Protein AF-A0AAX0KQU1-F1 (afdb_monomer)

Sequence (201 aa):
MNNKVTFIALAAAAATLSACGGSGTTVNTAPTYAELVARADTAAAGVVDLSTGDVTGGRDDVPNSGTASYTGYVKGDLDSGGTLIGELSLDANFSGGTVTGSATNFQHSTKDAYTGSLTLSGGTITDSGVVGTADTFGGSLDGTLSNGGTDYTTSILLDGEFVGGSGATLPDNIAGYADGTLDDGVTNDAFTGAFITTQTP

Foldseek 3Di:
DDDDDDDDDDDDDDDPDDDDPDPPPPPPPQDAPVRLVVQQCVQCVQAADFAAFDGDAFDLAAAQADKFKWKHKRKWAKPVGWIKMWIWIWIDGSVVQKIWIKTAFIYTPPFHTKHWIWIFHIKGWARPVDPPDHIKIWTKTWDWIDGPRFIWGKIKIAIWGFHDDDHNDHGQKTKGWIWIWTHRPPDIMITTTMIMIGTDD

Secondary structure (DSSP, 8-state):
----------------------------PPPPHHHHHHHHHHHHTTTB-TTT--BSSB-S---SS-EEEEEEEEEEEETTSSEEEEEEEEEEETTTTEEEEEEEEEEESSSPPPEEEEEEEEEEEE---STTS--EEEEEEEEEEEETTEEEEEEEEEEEEEES--TTSPPSEEEEEEEEEEE-SS-EEEEEEEEEEEE--

Structure (mmCIF, N/CA/C/O backbone):
data_AF-A0AAX0KQU1-F1
#
_entry.id   AF-A0AAX0KQU1-F1
#
loop_
_atom_site.group_PDB
_atom_site.id
_atom_site.type_symbol
_atom_site.label_atom_id
_atom_site.label_alt_id
_atom_site.label_comp_id
_atom_site.label_asym_id
_atom_site.label_entity_id
_atom_site.label_seq_id
_atom_site.pdbx_PDB_ins_code
_atom_site.Cartn_x
_atom_site.Cartn_y
_atom_site.Cartn_z
_atom_site.occupancy
_atom_site.B_iso_or_equiv
_atom_site.auth_seq_id
_atom_site.auth_comp_id
_atom_site.auth_asym_id
_atom_site.auth_atom_id
_atom_site.pdbx_PDB_model_num
ATOM 1 N N . MET A 1 1 ? 50.863 46.002 73.208 1.00 37.84 1 MET A N 1
ATOM 2 C CA . MET A 1 1 ? 51.639 45.863 71.958 1.00 37.84 1 MET A CA 1
ATOM 3 C C . MET A 1 1 ? 50.719 45.298 70.895 1.00 37.84 1 MET A C 1
ATOM 5 O O . MET A 1 1 ? 50.099 44.268 71.123 1.00 37.84 1 MET A O 1
ATOM 9 N N . ASN A 1 2 ? 50.576 46.033 69.796 1.00 39.03 2 ASN A N 1
ATOM 10 C CA . ASN A 1 2 ? 49.844 45.646 68.594 1.00 39.03 2 ASN A CA 1
ATOM 11 C C . ASN A 1 2 ? 50.358 44.304 68.048 1.00 39.03 2 ASN A C 1
ATOM 13 O O . ASN A 1 2 ? 51.569 44.138 67.960 1.00 39.03 2 ASN A O 1
ATOM 17 N N . ASN A 1 3 ? 49.479 43.405 67.601 1.00 35.97 3 ASN A N 1
ATOM 18 C CA . ASN A 1 3 ? 49.187 43.197 66.173 1.00 35.97 3 ASN A CA 1
ATOM 19 C C . ASN A 1 3 ? 48.397 41.897 65.936 1.00 35.97 3 ASN A C 1
ATOM 21 O O . ASN A 1 3 ? 48.838 40.818 66.306 1.00 35.97 3 ASN A O 1
ATOM 25 N N . LYS A 1 4 ? 47.285 42.062 65.209 1.00 46.03 4 LYS A N 1
ATOM 26 C CA . LYS A 1 4 ? 46.868 41.300 64.019 1.00 46.03 4 LYS A CA 1
ATOM 27 C C . LYS A 1 4 ? 46.898 39.770 64.109 1.00 46.03 4 LYS A C 1
ATOM 29 O O . LYS A 1 4 ? 47.937 39.154 63.903 1.00 46.03 4 LYS A O 1
ATOM 34 N N . VAL A 1 5 ? 45.710 39.172 64.217 1.00 46.25 5 VAL A N 1
ATOM 35 C CA . VAL A 1 5 ? 45.478 37.809 63.726 1.00 46.25 5 VAL A CA 1
ATOM 36 C C . VAL A 1 5 ? 44.591 37.883 62.488 1.00 46.25 5 VAL A C 1
ATOM 38 O O . VAL A 1 5 ? 43.516 38.479 62.485 1.00 46.25 5 VAL A O 1
ATOM 41 N N . THR A 1 6 ? 45.162 37.341 61.425 1.00 49.22 6 THR A N 1
ATOM 42 C CA . THR A 1 6 ? 44.747 37.328 60.028 1.00 49.22 6 THR A CA 1
ATOM 43 C C . THR A 1 6 ? 43.562 36.388 59.790 1.00 49.22 6 THR A C 1
ATOM 45 O O . THR A 1 6 ? 43.496 35.304 60.362 1.00 49.22 6 THR A O 1
ATOM 48 N N . PHE A 1 7 ? 42.651 36.807 58.909 1.00 47.81 7 PHE A N 1
ATOM 49 C CA . PHE A 1 7 ? 41.539 36.024 58.368 1.00 47.81 7 PHE A CA 1
ATOM 50 C C . PHE A 1 7 ? 42.033 34.822 57.545 1.00 47.81 7 PHE A C 1
ATOM 52 O O . PHE A 1 7 ? 42.841 35.001 56.636 1.00 47.81 7 PHE A O 1
ATOM 59 N N . ILE A 1 8 ? 41.470 33.633 57.779 1.00 55.56 8 ILE A N 1
ATOM 60 C CA . ILE A 1 8 ? 41.405 32.559 56.777 1.00 55.56 8 ILE A CA 1
ATOM 61 C C . ILE A 1 8 ? 39.941 32.131 56.668 1.00 55.56 8 ILE A C 1
ATOM 63 O O . ILE A 1 8 ? 39.319 31.717 57.644 1.00 55.56 8 ILE A O 1
ATOM 67 N N . ALA A 1 9 ? 39.394 32.330 55.472 1.00 45.78 9 ALA A N 1
ATOM 68 C CA . ALA A 1 9 ? 38.013 32.079 55.102 1.00 45.78 9 ALA A CA 1
ATOM 69 C C . ALA A 1 9 ? 37.692 30.577 55.122 1.00 45.78 9 ALA A C 1
ATOM 71 O O . ALA A 1 9 ? 38.397 29.771 54.518 1.00 45.78 9 ALA A O 1
ATOM 72 N N . LEU A 1 10 ? 36.596 30.224 55.791 1.00 44.34 10 LEU A N 1
ATOM 73 C CA . LEU A 1 10 ? 35.996 28.896 55.794 1.00 44.34 10 LEU A CA 1
ATOM 74 C C . LEU A 1 10 ? 34.682 29.002 55.009 1.00 44.34 10 LEU A C 1
ATOM 76 O O . LEU A 1 10 ? 33.736 29.616 55.500 1.00 44.34 10 LEU A O 1
ATOM 80 N N . ALA A 1 11 ? 34.611 28.467 53.788 1.00 47.19 11 ALA A N 1
ATOM 81 C CA . ALA A 1 11 ? 33.350 28.415 53.050 1.00 47.19 11 ALA A CA 1
ATOM 82 C C . ALA A 1 11 ? 33.272 27.226 52.076 1.00 47.19 11 ALA A C 1
ATOM 84 O O . ALA A 1 11 ? 33.987 27.168 51.082 1.00 47.19 11 ALA A O 1
ATOM 85 N N . ALA A 1 12 ? 32.324 26.343 52.405 1.00 43.88 12 ALA A N 1
ATOM 86 C CA . ALA A 1 12 ? 31.497 25.498 51.543 1.00 43.88 12 ALA A CA 1
ATOM 87 C C . ALA A 1 12 ? 32.166 24.404 50.685 1.00 43.88 12 ALA A C 1
ATOM 89 O O . ALA A 1 12 ? 32.565 24.610 49.543 1.00 43.88 12 ALA A O 1
ATOM 90 N N . ALA A 1 13 ? 32.121 23.177 51.212 1.00 46.69 13 ALA A N 1
ATOM 91 C CA . ALA A 1 13 ? 32.152 21.954 50.421 1.00 46.69 13 ALA A CA 1
ATOM 92 C C . ALA A 1 13 ? 30.824 21.804 49.653 1.00 46.69 13 ALA A C 1
ATOM 94 O O . ALA A 1 13 ? 29.767 21.618 50.257 1.00 46.69 13 ALA A O 1
ATOM 95 N N . ALA A 1 14 ? 30.877 21.890 48.324 1.00 49.56 14 ALA A N 1
ATOM 96 C CA . ALA A 1 14 ? 29.768 21.534 47.451 1.00 49.56 14 ALA A CA 1
ATOM 97 C C . ALA A 1 14 ? 29.765 20.012 47.244 1.00 49.56 14 ALA A C 1
ATOM 99 O O . ALA A 1 14 ? 30.568 19.472 46.487 1.00 49.56 14 ALA A O 1
ATOM 100 N N . ALA A 1 15 ? 28.863 19.318 47.938 1.00 49.69 15 ALA A N 1
ATOM 101 C CA . ALA A 1 15 ? 28.502 17.949 47.605 1.00 49.69 15 ALA A CA 1
ATOM 102 C C . ALA A 1 15 ? 27.623 17.984 46.347 1.00 49.69 15 ALA A C 1
ATOM 104 O O . ALA A 1 15 ? 26.442 18.326 46.408 1.00 49.69 15 ALA A O 1
ATOM 105 N N . THR A 1 16 ? 28.210 17.673 45.192 1.00 51.31 16 THR A N 1
ATOM 106 C CA . THR A 1 16 ? 27.467 17.438 43.952 1.00 51.31 16 THR A CA 1
ATOM 107 C C . THR A 1 16 ? 26.700 16.130 44.099 1.00 51.31 16 THR A C 1
ATOM 109 O O . THR A 1 16 ? 27.245 15.043 43.903 1.00 51.31 16 THR A O 1
ATOM 112 N N . LEU A 1 17 ? 25.440 16.256 44.508 1.00 45.69 17 LEU A N 1
ATOM 113 C CA . LEU A 1 17 ? 24.472 15.175 44.482 1.00 45.69 17 LEU A CA 1
ATOM 114 C C . LEU A 1 17 ? 24.300 14.705 43.034 1.00 45.69 17 LEU A C 1
ATOM 116 O O . LEU A 1 17 ? 23.951 15.469 42.136 1.00 45.69 17 LEU A O 1
ATOM 120 N N . SER A 1 18 ? 24.577 13.426 42.850 1.00 57.75 18 SER A N 1
ATOM 121 C CA . SER A 1 18 ? 24.244 12.587 41.713 1.00 57.75 18 SER A CA 1
ATOM 122 C C . SER A 1 18 ? 22.812 12.825 41.223 1.00 57.75 18 SER A C 1
ATOM 124 O O . SER A 1 18 ? 21.848 12.484 41.904 1.00 57.75 18 SER A O 1
ATOM 126 N N . ALA A 1 19 ? 22.677 13.339 40.002 1.00 41.84 19 ALA A N 1
ATOM 127 C CA . ALA A 1 19 ? 21.441 13.272 39.236 1.00 41.84 19 ALA A CA 1
ATOM 128 C C . ALA A 1 19 ? 21.663 12.326 38.052 1.00 41.84 19 ALA A C 1
ATOM 130 O O . ALA A 1 19 ? 22.314 12.663 37.068 1.00 41.84 19 ALA A O 1
ATOM 131 N N . CYS A 1 20 ? 21.182 11.102 38.259 1.00 48.72 20 CYS A N 1
ATOM 132 C CA . CYS A 1 20 ? 20.738 10.112 37.286 1.00 48.72 20 CYS A CA 1
ATOM 133 C C . CYS A 1 20 ? 20.962 10.490 35.807 1.00 48.72 20 CYS A C 1
ATOM 135 O O . CYS A 1 20 ? 20.167 11.214 35.210 1.00 48.72 20 CYS A O 1
ATOM 137 N N . GLY A 1 21 ? 22.011 9.933 35.199 1.00 45.53 21 GLY A N 1
ATOM 138 C CA . GLY A 1 21 ? 22.056 9.730 33.754 1.00 45.53 21 GLY A CA 1
ATOM 139 C C . GLY A 1 21 ? 21.014 8.678 33.393 1.00 45.53 21 GLY A C 1
ATOM 140 O O . GLY A 1 21 ? 21.323 7.492 33.316 1.00 45.53 21 GLY A O 1
ATOM 141 N N . GLY A 1 22 ? 19.759 9.106 33.267 1.00 43.19 22 GLY A N 1
ATOM 142 C CA . GLY A 1 22 ? 18.687 8.270 32.762 1.00 43.19 22 GLY A CA 1
ATOM 143 C C . GLY A 1 22 ? 18.947 8.000 31.290 1.00 43.19 22 GLY A C 1
ATOM 144 O O . GLY A 1 22 ? 18.746 8.884 30.460 1.00 43.19 22 GLY A O 1
ATOM 145 N N . SER A 1 23 ? 19.395 6.784 30.971 1.00 48.59 23 SER A N 1
ATOM 146 C CA . SER A 1 23 ? 19.199 6.204 29.645 1.00 48.59 23 SER A CA 1
ATOM 147 C C . SER A 1 23 ? 17.700 6.201 29.372 1.00 48.59 23 SER A C 1
ATOM 149 O O . SER A 1 23 ? 16.990 5.276 29.762 1.00 48.59 23 SER A O 1
ATOM 151 N N . GLY A 1 24 ? 17.213 7.276 28.758 1.00 43.16 24 GLY A N 1
ATOM 152 C CA . GLY A 1 24 ? 15.904 7.304 28.144 1.00 43.16 24 GLY A CA 1
ATOM 153 C C . GLY A 1 24 ? 15.947 6.324 26.989 1.00 43.16 24 GLY A C 1
ATOM 154 O O . GLY A 1 24 ? 16.474 6.636 25.925 1.00 43.16 24 GLY A O 1
ATOM 155 N N . THR A 1 25 ? 15.427 5.120 27.204 1.00 44.09 25 THR A N 1
ATOM 156 C CA . THR A 1 25 ? 14.872 4.333 26.113 1.00 44.09 25 THR A CA 1
ATOM 157 C C . THR A 1 25 ? 13.874 5.252 25.426 1.00 44.09 25 THR A C 1
ATOM 159 O O . THR A 1 25 ? 12.857 5.618 26.014 1.00 44.09 25 THR A O 1
ATOM 162 N N . THR A 1 26 ? 14.198 5.714 24.219 1.00 42.75 26 THR A N 1
ATOM 163 C CA . THR A 1 26 ? 13.218 6.350 23.346 1.00 42.75 26 THR A CA 1
ATOM 164 C C . THR A 1 26 ? 12.107 5.328 23.171 1.00 42.75 26 THR A C 1
ATOM 166 O O . THR A 1 26 ? 12.285 4.333 22.468 1.00 42.75 26 THR A O 1
ATOM 169 N N . VAL A 1 27 ? 11.004 5.503 23.896 1.00 48.69 27 VAL A N 1
ATOM 170 C CA . VAL A 1 27 ? 9.788 4.740 23.646 1.00 48.69 27 VAL A CA 1
ATOM 171 C C . VAL A 1 27 ? 9.388 5.147 22.238 1.00 48.69 27 VAL A C 1
ATOM 173 O O . VAL A 1 27 ? 8.991 6.289 22.018 1.00 48.69 27 VAL A O 1
ATOM 176 N N . ASN A 1 28 ? 9.628 4.264 21.270 1.00 55.28 28 ASN A N 1
ATOM 177 C CA . ASN A 1 28 ? 9.225 4.490 19.893 1.00 55.28 28 ASN A CA 1
ATOM 178 C C . ASN A 1 28 ? 7.707 4.307 19.856 1.00 55.28 28 ASN A C 1
ATOM 180 O O . ASN A 1 28 ? 7.208 3.199 19.673 1.00 55.28 28 ASN A O 1
ATOM 184 N N . THR A 1 29 ? 6.981 5.368 20.199 1.00 73.81 29 THR A N 1
ATOM 185 C CA . THR A 1 29 ? 5.524 5.393 20.121 1.00 73.81 29 THR A CA 1
ATOM 186 C C . THR A 1 29 ? 5.135 5.200 18.661 1.00 73.81 29 THR A C 1
ATOM 188 O O . THR A 1 29 ? 5.701 5.855 17.787 1.00 73.81 29 THR A O 1
ATOM 191 N N . ALA A 1 30 ? 4.190 4.296 18.398 1.00 80.88 30 ALA A N 1
ATOM 192 C CA . ALA A 1 30 ? 3.653 4.106 17.057 1.00 80.88 30 ALA A CA 1
ATOM 193 C C . ALA A 1 30 ? 3.140 5.449 16.492 1.00 80.88 30 ALA A C 1
ATOM 195 O O . ALA A 1 30 ? 2.599 6.255 17.259 1.00 80.88 30 ALA A O 1
ATOM 196 N N . PRO A 1 31 ? 3.314 5.707 15.185 1.00 90.31 31 PRO A N 1
ATOM 197 C CA . PRO A 1 31 ? 2.855 6.946 14.571 1.00 90.31 31 PRO A CA 1
ATOM 198 C C . PRO A 1 31 ? 1.333 7.082 14.677 1.00 90.31 31 PRO A C 1
ATOM 200 O O . PRO A 1 31 ? 0.586 6.111 14.553 1.00 90.31 31 PRO A O 1
ATOM 203 N N . THR A 1 32 ? 0.873 8.308 14.895 1.00 95.25 32 THR A N 1
ATOM 204 C CA . THR A 1 32 ? -0.552 8.654 14.919 1.00 95.25 32 THR A CA 1
ATOM 205 C C . THR A 1 32 ? -1.146 8.680 13.509 1.00 95.25 32 THR A C 1
ATOM 207 O O . THR A 1 32 ? -0.428 8.841 12.520 1.00 95.25 32 THR A O 1
ATOM 210 N N . TYR A 1 33 ? -2.479 8.614 13.410 1.00 97.06 33 TYR A N 1
ATOM 211 C CA . TYR A 1 33 ? -3.203 8.769 12.141 1.00 97.06 33 TYR A CA 1
ATOM 212 C C . TYR A 1 33 ? -2.757 10.016 11.355 1.00 97.06 33 TYR A C 1
ATOM 214 O O . TYR A 1 33 ? -2.428 9.927 10.176 1.00 97.06 33 TYR A O 1
ATOM 222 N N . ALA A 1 34 ? -2.692 11.177 12.015 1.00 97.56 34 ALA A N 1
ATOM 223 C CA . ALA A 1 34 ? -2.327 12.435 11.364 1.00 97.56 34 ALA A CA 1
ATOM 224 C C . ALA A 1 34 ? -0.882 12.429 10.835 1.00 97.56 34 ALA A C 1
ATOM 226 O O . ALA A 1 34 ? -0.612 12.985 9.772 1.00 97.56 34 ALA A O 1
ATOM 227 N N . GLU A 1 35 ? 0.043 11.786 11.553 1.00 97.44 35 GLU A N 1
ATOM 228 C CA . GLU A 1 35 ? 1.430 11.642 11.105 1.00 97.44 35 GLU A CA 1
ATOM 229 C C . GLU A 1 35 ? 1.543 10.710 9.899 1.00 97.44 35 GLU A C 1
ATOM 231 O O . GLU A 1 35 ? 2.277 11.031 8.966 1.00 97.44 35 GLU A O 1
ATOM 236 N N . LEU A 1 36 ? 0.811 9.588 9.891 1.00 98.00 36 LEU A N 1
ATOM 237 C CA . LEU A 1 36 ? 0.782 8.686 8.738 1.00 98.00 36 LEU A CA 1
ATOM 238 C C . LEU A 1 36 ? 0.200 9.375 7.503 1.00 98.00 36 LEU A C 1
ATOM 240 O O . LEU A 1 36 ? 0.799 9.292 6.435 1.00 98.00 36 LEU A O 1
ATOM 244 N N . VAL A 1 37 ? -0.904 10.114 7.651 1.00 98.12 37 VAL A N 1
ATOM 245 C CA . VAL A 1 37 ? -1.508 10.861 6.535 1.00 98.12 37 VAL A CA 1
ATOM 246 C C . VAL A 1 37 ? -0.535 11.893 5.976 1.00 98.12 37 VAL A C 1
ATOM 248 O O . VAL A 1 37 ? -0.306 11.912 4.773 1.00 98.12 37 VAL A O 1
ATOM 251 N N . ALA A 1 38 ? 0.113 12.693 6.828 1.00 98.38 38 ALA A N 1
ATOM 252 C CA . ALA A 1 38 ? 1.067 13.699 6.360 1.00 98.38 38 ALA A CA 1
ATOM 253 C C . ALA A 1 38 ? 2.255 13.082 5.595 1.00 98.38 38 ALA A C 1
ATOM 255 O O . ALA A 1 38 ? 2.729 13.650 4.606 1.00 98.38 38 ALA A O 1
ATOM 256 N N . ARG A 1 39 ? 2.740 11.913 6.036 1.00 98.25 39 ARG A N 1
ATOM 257 C CA . ARG A 1 39 ? 3.811 11.180 5.343 1.00 98.25 39 ARG A CA 1
ATOM 258 C C . ARG A 1 39 ? 3.328 10.582 4.022 1.00 98.25 39 ARG A C 1
ATOM 260 O O . ARG A 1 39 ? 4.049 10.691 3.034 1.00 98.25 39 ARG A O 1
ATOM 267 N N . ALA A 1 40 ? 2.124 10.013 3.991 1.00 98.31 40 ALA A N 1
ATOM 268 C CA . ALA A 1 40 ? 1.519 9.478 2.775 1.00 98.31 40 ALA A CA 1
ATOM 269 C C . ALA A 1 40 ? 1.285 10.568 1.728 1.00 98.31 40 ALA A C 1
ATOM 271 O O . ALA A 1 40 ? 1.704 10.402 0.587 1.00 98.31 40 ALA A O 1
ATOM 272 N N . ASP A 1 41 ? 0.722 11.711 2.125 1.00 98.31 41 ASP A N 1
ATOM 273 C CA . ASP A 1 41 ? 0.494 12.849 1.229 1.00 98.31 41 ASP A CA 1
ATOM 274 C C . ASP A 1 41 ? 1.823 13.390 0.669 1.00 98.31 41 ASP A C 1
ATOM 276 O O . ASP A 1 41 ? 1.916 13.750 -0.503 1.00 98.31 41 ASP A O 1
ATOM 280 N N . THR A 1 42 ? 2.883 13.400 1.487 1.00 98.38 42 THR A N 1
ATOM 281 C CA . THR A 1 42 ? 4.231 13.781 1.035 1.00 98.38 42 THR A CA 1
ATOM 282 C C . THR A 1 42 ? 4.797 12.774 0.031 1.00 98.38 42 THR A C 1
ATOM 284 O O . THR A 1 42 ? 5.376 13.185 -0.971 1.00 98.38 42 THR A O 1
ATOM 287 N N . ALA A 1 43 ? 4.644 11.471 0.285 1.00 97.75 43 ALA A N 1
ATOM 288 C CA . ALA A 1 43 ? 5.138 10.417 -0.601 1.00 97.75 43 ALA A CA 1
ATOM 289 C C . ALA A 1 43 ? 4.372 10.360 -1.933 1.00 97.75 43 ALA A C 1
ATOM 291 O O . ALA A 1 43 ? 4.969 10.099 -2.972 1.00 97.75 43 ALA A O 1
ATOM 292 N N . ALA A 1 44 ? 3.063 10.621 -1.904 1.00 98.06 44 ALA A N 1
ATOM 293 C CA . ALA A 1 44 ? 2.192 10.589 -3.076 1.00 98.06 44 ALA A CA 1
ATOM 294 C C . ALA A 1 44 ? 2.321 11.826 -3.977 1.00 98.06 44 ALA A C 1
ATOM 296 O O . ALA A 1 44 ? 1.873 11.797 -5.125 1.00 98.06 44 ALA A O 1
ATOM 297 N N . ALA A 1 45 ? 2.912 12.917 -3.478 1.00 97.62 45 ALA A N 1
ATOM 298 C CA . ALA A 1 45 ? 2.962 14.197 -4.172 1.00 97.62 45 ALA A CA 1
ATOM 299 C C . ALA A 1 45 ? 3.586 14.078 -5.575 1.00 97.62 45 ALA A C 1
ATOM 301 O O . ALA A 1 45 ? 4.785 13.860 -5.730 1.00 97.62 45 ALA A O 1
ATOM 302 N N . GLY A 1 46 ? 2.757 14.278 -6.605 1.00 96.44 46 GLY A N 1
ATOM 303 C CA . GLY A 1 46 ? 3.166 14.197 -8.012 1.00 96.44 46 GLY A CA 1
ATOM 304 C C . GLY A 1 46 ? 3.252 12.779 -8.584 1.00 96.44 46 GLY A C 1
ATOM 305 O O . GLY A 1 46 ? 3.663 12.644 -9.733 1.00 96.44 46 GLY A O 1
ATOM 306 N N . VAL A 1 47 ? 2.861 11.756 -7.815 1.00 97.94 47 VAL A N 1
ATOM 307 C CA . VAL A 1 47 ? 2.902 10.341 -8.216 1.00 97.94 47 VAL A CA 1
ATOM 308 C C . VAL A 1 47 ? 1.503 9.736 -8.295 1.00 97.94 47 VAL A C 1
ATOM 310 O O . VAL A 1 47 ? 1.186 9.109 -9.298 1.00 97.94 47 VAL A O 1
ATOM 313 N N . VAL A 1 48 ? 0.655 9.920 -7.278 1.00 98.44 48 VAL A N 1
ATOM 314 C CA . VAL A 1 48 ? -0.696 9.329 -7.236 1.00 98.44 48 VAL A CA 1
ATOM 315 C C . VAL A 1 48 ? -1.683 10.237 -6.503 1.00 98.44 48 VAL A C 1
ATOM 317 O O . VAL A 1 48 ? -1.323 10.869 -5.506 1.00 98.44 48 VAL A O 1
ATOM 320 N N . ASP A 1 49 ? -2.933 10.304 -6.966 1.00 97.69 49 ASP A N 1
ATOM 321 C CA . ASP A 1 49 ? -4.028 10.870 -6.168 1.00 97.69 49 ASP A CA 1
ATOM 322 C C . ASP A 1 49 ? -4.530 9.810 -5.182 1.00 97.69 49 ASP A C 1
ATOM 324 O O . ASP A 1 49 ? -5.144 8.817 -5.569 1.00 97.69 49 ASP A O 1
ATOM 328 N N . LEU A 1 50 ? -4.287 10.020 -3.885 1.00 96.19 50 LEU A N 1
ATOM 329 C CA . LEU A 1 50 ? -4.662 9.050 -2.853 1.00 96.19 50 LEU A CA 1
ATOM 330 C C . LEU A 1 50 ? -6.181 8.878 -2.657 1.00 96.19 50 LEU A C 1
ATOM 332 O O . LEU A 1 50 ? -6.594 8.033 -1.865 1.00 96.19 50 LEU A O 1
ATOM 336 N N . SER A 1 51 ? -7.002 9.682 -3.333 1.00 93.12 51 SER A N 1
ATOM 337 C CA . SER A 1 51 ? -8.467 9.609 -3.277 1.00 93.12 51 SER A CA 1
ATOM 338 C C . SER A 1 51 ? -9.049 8.761 -4.409 1.00 93.12 51 SER A C 1
ATOM 340 O O . SER A 1 51 ? -10.142 8.223 -4.258 1.00 93.12 51 SER A O 1
ATOM 342 N N . THR A 1 52 ? -8.354 8.670 -5.548 1.00 94.69 52 THR A N 1
ATOM 343 C CA . THR A 1 52 ? -8.840 7.956 -6.743 1.00 94.69 52 THR A CA 1
ATOM 344 C C . THR A 1 52 ? -7.958 6.779 -7.144 1.00 94.69 52 THR A C 1
ATOM 346 O O . THR A 1 52 ? -8.433 5.883 -7.831 1.00 94.69 52 THR A O 1
ATOM 349 N N . GLY A 1 53 ? -6.692 6.763 -6.717 1.00 96.56 53 GLY A N 1
ATOM 350 C CA . GLY A 1 53 ? -5.691 5.808 -7.185 1.00 96.56 53 GLY A CA 1
ATOM 351 C C . GLY A 1 53 ? -5.081 6.168 -8.540 1.00 96.56 53 GLY A C 1
ATOM 352 O O . GLY A 1 53 ? -4.276 5.392 -9.047 1.00 96.56 53 GLY A O 1
ATOM 353 N N . ASP A 1 54 ? -5.422 7.327 -9.120 1.00 97.25 54 ASP A N 1
ATOM 354 C CA . ASP A 1 54 ? -4.907 7.740 -10.428 1.00 97.25 54 ASP A CA 1
ATOM 355 C C . ASP A 1 54 ? -3.402 8.016 -10.357 1.00 97.25 54 ASP A C 1
ATOM 357 O O . ASP A 1 54 ? -2.948 8.935 -9.663 1.00 97.25 54 ASP A O 1
ATOM 361 N N . VAL A 1 55 ? -2.627 7.229 -11.103 1.00 97.94 55 VAL A N 1
ATOM 362 C CA . VAL A 1 55 ? -1.168 7.333 -11.157 1.00 97.94 55 VAL A CA 1
ATOM 363 C C . VAL A 1 55 ? -0.735 8.318 -12.240 1.00 97.94 55 VAL A C 1
ATOM 365 O O . VAL A 1 55 ? -1.279 8.377 -13.342 1.00 97.94 55 VAL A O 1
ATOM 368 N N . THR A 1 56 ? 0.281 9.116 -11.928 1.00 96.81 56 THR A N 1
ATOM 369 C CA . THR A 1 56 ? 0.956 10.008 -12.869 1.00 96.81 56 THR A CA 1
ATOM 370 C C . THR A 1 56 ? 2.335 9.455 -13.204 1.00 96.81 56 THR A C 1
ATOM 372 O O . THR A 1 56 ? 3.173 9.276 -12.325 1.00 96.81 56 THR A O 1
ATOM 375 N N . GLY A 1 57 ? 2.605 9.266 -14.497 1.00 93.62 57 GLY A N 1
ATOM 376 C CA . GLY A 1 57 ? 3.936 8.882 -14.973 1.00 93.62 57 GLY A CA 1
ATOM 377 C C . GLY A 1 57 ? 4.249 7.391 -14.861 1.00 93.62 57 GLY A C 1
ATOM 378 O O . GLY A 1 57 ? 5.423 7.043 -14.734 1.00 93.62 57 GLY A O 1
ATOM 379 N N . GLY A 1 58 ? 3.229 6.529 -14.922 1.00 94.69 58 GLY A N 1
ATOM 380 C CA . GLY A 1 58 ? 3.417 5.094 -15.106 1.00 94.69 58 GLY A CA 1
ATOM 381 C C . GLY A 1 58 ? 4.299 4.788 -16.313 1.00 94.69 58 GLY A C 1
ATOM 382 O O . GLY A 1 58 ? 4.194 5.442 -17.358 1.00 94.69 58 GLY A O 1
ATOM 383 N N . ARG A 1 59 ? 5.199 3.817 -16.156 1.00 93.69 59 ARG A N 1
ATOM 384 C CA . ARG A 1 59 ? 6.144 3.406 -17.201 1.00 93.69 59 ARG A CA 1
ATOM 385 C C . ARG A 1 59 ? 5.710 2.111 -17.882 1.00 93.69 59 ARG A C 1
ATOM 387 O O . ARG A 1 59 ? 5.153 1.230 -17.239 1.00 93.69 59 ARG A O 1
ATOM 394 N N . ASP A 1 60 ? 6.012 2.006 -19.168 1.00 93.88 60 ASP A N 1
ATOM 395 C CA . ASP A 1 60 ? 5.731 0.870 -20.063 1.00 93.88 60 ASP A CA 1
ATOM 396 C C . ASP A 1 60 ? 6.989 0.029 -20.365 1.00 93.88 60 ASP A C 1
ATOM 398 O O . ASP A 1 60 ? 7.040 -0.727 -21.334 1.00 93.88 60 ASP A O 1
ATOM 402 N N . ASP A 1 61 ? 8.059 0.246 -19.598 1.00 93.25 61 ASP A N 1
ATOM 403 C CA . ASP A 1 61 ? 9.374 -0.358 -19.798 1.00 93.25 61 ASP A CA 1
ATOM 404 C C . ASP A 1 61 ? 9.959 -0.902 -18.483 1.00 93.25 61 ASP A C 1
ATOM 406 O O . ASP A 1 61 ? 11.151 -0.722 -18.198 1.00 93.25 61 ASP A O 1
ATOM 410 N N . VAL A 1 62 ? 9.130 -1.535 -17.642 1.00 94.00 62 VAL A N 1
ATOM 411 C CA . VAL A 1 62 ? 9.578 -2.068 -16.346 1.00 94.00 62 VAL A CA 1
ATOM 412 C C . VAL A 1 62 ? 10.714 -3.084 -16.553 1.00 94.00 62 VAL A C 1
ATOM 414 O O . VAL A 1 62 ? 10.622 -3.961 -17.417 1.00 94.00 62 VAL A O 1
ATOM 417 N N . PRO A 1 63 ? 11.819 -3.007 -15.779 1.00 92.44 63 PRO A N 1
ATOM 418 C CA . PRO A 1 63 ? 12.916 -3.957 -15.911 1.00 92.44 63 PRO A CA 1
ATOM 419 C C . PRO A 1 63 ? 12.447 -5.405 -15.741 1.00 92.44 63 PRO A C 1
ATOM 421 O O . PRO A 1 63 ? 11.607 -5.701 -14.901 1.00 92.44 63 PRO A O 1
ATOM 424 N N . ASN A 1 64 ? 13.065 -6.331 -16.473 1.00 93.38 64 ASN A N 1
ATOM 425 C CA . ASN A 1 64 ? 12.820 -7.776 -16.358 1.00 93.38 64 ASN A CA 1
ATOM 426 C C . ASN A 1 64 ? 13.892 -8.501 -15.523 1.00 93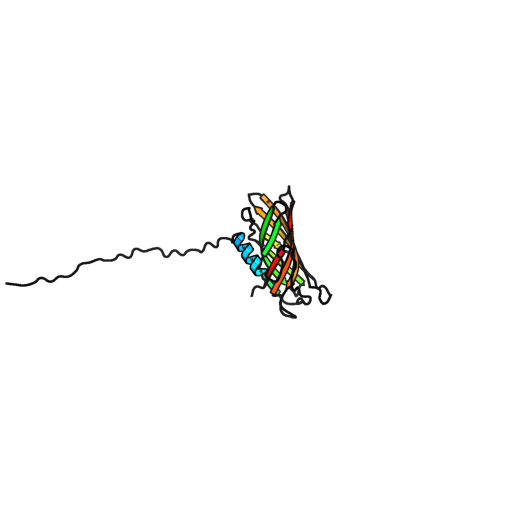.38 64 ASN A C 1
ATOM 428 O O . ASN A 1 64 ? 14.083 -9.713 -15.637 1.00 93.38 64 ASN A O 1
ATOM 432 N N . SER A 1 65 ? 14.661 -7.750 -14.733 1.00 94.69 65 SER A N 1
ATOM 433 C CA . SER A 1 65 ? 15.702 -8.289 -13.863 1.00 94.69 65 SER A CA 1
ATOM 434 C C . SER A 1 65 ? 15.937 -7.397 -12.648 1.00 94.69 65 SER A C 1
ATOM 436 O O . SER A 1 65 ? 15.603 -6.214 -12.656 1.00 94.69 65 SER A O 1
ATOM 438 N N . GLY A 1 66 ? 16.530 -7.975 -11.604 1.00 95.38 66 GLY A N 1
ATOM 439 C CA . GLY A 1 66 ? 16.810 -7.284 -10.348 1.00 95.38 66 GLY A CA 1
ATOM 440 C C . GLY A 1 66 ? 15.707 -7.439 -9.303 1.00 95.38 66 GLY A C 1
ATOM 441 O O . GLY A 1 66 ? 14.688 -8.100 -9.520 1.00 95.38 66 GLY A O 1
ATOM 442 N N . THR A 1 67 ? 15.961 -6.849 -8.139 1.00 97.00 67 THR A N 1
ATOM 443 C CA . THR A 1 67 ? 15.070 -6.845 -6.978 1.00 97.00 67 THR A CA 1
ATOM 444 C C . THR A 1 67 ? 15.120 -5.480 -6.309 1.00 97.00 67 THR A C 1
ATOM 446 O O . THR A 1 67 ? 16.194 -4.877 -6.257 1.00 97.00 67 THR A O 1
ATOM 449 N N . ALA A 1 68 ? 14.001 -5.023 -5.758 1.00 97.50 68 ALA A N 1
ATOM 450 C CA . ALA A 1 68 ? 13.942 -3.803 -4.962 1.00 97.50 68 ALA A CA 1
ATOM 451 C C . ALA A 1 68 ? 12.936 -3.941 -3.822 1.00 97.50 68 ALA A C 1
ATOM 453 O O . ALA A 1 68 ? 11.898 -4.582 -3.982 1.00 97.50 68 ALA A O 1
ATOM 454 N N . SER A 1 69 ? 13.250 -3.298 -2.703 1.00 98.50 69 SER A N 1
ATOM 455 C CA . SER A 1 69 ? 12.331 -3.125 -1.584 1.00 98.50 69 SER A CA 1
ATOM 456 C C . SER A 1 69 ? 11.741 -1.720 -1.634 1.00 98.50 69 SER A C 1
ATOM 458 O O . SER A 1 69 ? 12.423 -0.756 -1.992 1.00 98.50 69 SER A O 1
ATOM 460 N N . TYR A 1 70 ? 10.468 -1.614 -1.282 1.00 98.69 70 TYR A N 1
ATOM 461 C CA . TYR A 1 70 ? 9.691 -0.387 -1.294 1.00 98.69 70 TYR A CA 1
ATOM 462 C C . TYR A 1 70 ? 8.939 -0.249 0.022 1.00 98.69 70 TYR A C 1
ATOM 464 O O . TYR A 1 70 ? 8.399 -1.221 0.548 1.00 98.69 70 TYR A O 1
ATOM 472 N N . THR A 1 71 ? 8.852 0.974 0.530 1.00 98.69 71 THR A N 1
ATOM 473 C CA . THR A 1 71 ? 8.063 1.297 1.725 1.00 98.69 71 THR A CA 1
ATOM 474 C C . THR A 1 71 ? 7.157 2.484 1.460 1.00 98.69 71 THR A C 1
ATOM 476 O O . THR A 1 71 ? 7.545 3.413 0.755 1.00 98.69 71 THR A O 1
ATOM 479 N N . GLY A 1 72 ? 5.971 2.487 2.049 1.00 98.62 72 GLY A N 1
ATOM 480 C CA . GLY A 1 72 ? 5.047 3.606 1.975 1.00 98.62 72 GLY A CA 1
ATOM 481 C C . GLY A 1 72 ? 3.748 3.307 2.699 1.00 98.62 72 GLY A C 1
ATOM 482 O O . GLY A 1 72 ? 3.781 2.866 3.847 1.00 98.62 72 GLY A O 1
ATOM 483 N N . TYR A 1 73 ? 2.615 3.581 2.060 1.00 98.81 73 TYR A N 1
ATOM 484 C CA . TYR A 1 73 ? 1.317 3.632 2.719 1.00 98.81 73 TYR A CA 1
ATOM 485 C C . TYR A 1 73 ? 0.198 3.106 1.826 1.00 98.81 73 TYR A C 1
ATOM 487 O O . TYR A 1 73 ? 0.210 3.322 0.616 1.00 98.81 73 TYR A O 1
ATOM 495 N N . VAL A 1 74 ? -0.794 2.478 2.452 1.00 98.81 74 VAL A N 1
ATOM 496 C CA . VAL A 1 74 ? -2.110 2.188 1.868 1.00 98.81 74 VAL A CA 1
ATOM 497 C C . VAL A 1 74 ? -3.156 2.939 2.683 1.00 98.81 74 VAL A C 1
ATOM 499 O O . VAL A 1 74 ? -3.135 2.876 3.914 1.00 98.81 74 VAL A O 1
ATOM 502 N N . LYS A 1 75 ? -4.026 3.700 2.019 1.00 98.56 75 LYS A N 1
ATOM 503 C CA . LYS A 1 75 ? -5.008 4.590 2.649 1.00 98.56 75 LYS A CA 1
ATOM 504 C C . LYS A 1 75 ? -6.326 4.491 1.898 1.00 98.56 75 LYS A C 1
ATOM 506 O O . LYS A 1 75 ? -6.320 4.566 0.677 1.00 98.56 75 LYS A O 1
ATOM 511 N N . GLY A 1 76 ? -7.435 4.387 2.617 1.00 98.31 76 GLY A N 1
ATOM 512 C CA . GLY A 1 76 ? -8.758 4.354 2.005 1.00 98.31 76 GLY A CA 1
ATOM 513 C C . GLY A 1 76 ? -9.872 4.638 2.993 1.00 98.31 76 GLY A C 1
ATOM 514 O O . GLY A 1 76 ? -9.699 4.515 4.210 1.00 98.31 76 GLY A O 1
ATOM 515 N N . ASP A 1 77 ? -10.998 5.067 2.447 1.00 98.19 77 ASP A N 1
ATOM 516 C CA . A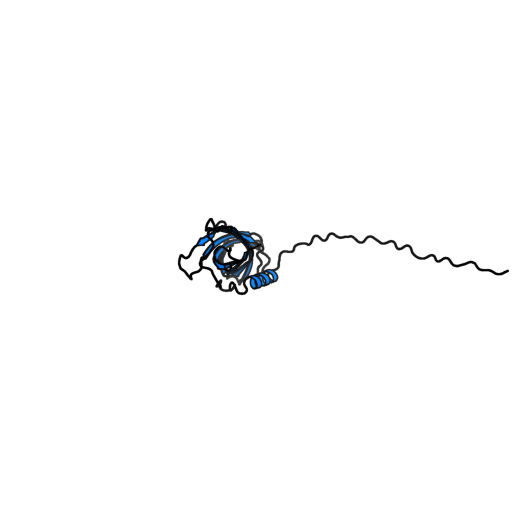SP A 1 77 ? -12.216 5.332 3.192 1.00 98.19 77 ASP A CA 1
ATOM 517 C C . ASP A 1 77 ? -13.006 4.041 3.398 1.00 98.19 77 ASP A C 1
ATOM 519 O O . ASP A 1 77 ? -12.944 3.119 2.583 1.00 98.19 77 ASP A O 1
ATOM 523 N N . LEU A 1 78 ? -13.727 3.994 4.516 1.00 97.69 78 LEU A N 1
ATOM 524 C CA . LEU A 1 78 ? -14.632 2.908 4.865 1.00 97.69 78 LEU A CA 1
ATOM 525 C C . LEU A 1 78 ? -16.088 3.344 4.676 1.00 97.69 78 LEU A C 1
ATOM 527 O O . LEU A 1 78 ? -16.451 4.456 5.074 1.00 97.69 78 LEU A O 1
ATOM 531 N N . ASP A 1 79 ? -16.940 2.458 4.160 1.00 96.50 79 ASP A N 1
ATOM 532 C CA . ASP A 1 79 ? -18.379 2.713 3.975 1.00 96.50 79 ASP A CA 1
ATOM 533 C C . ASP A 1 79 ? -19.106 2.984 5.305 1.00 96.50 79 ASP A C 1
ATOM 535 O O . ASP A 1 79 ? -20.037 3.796 5.374 1.00 96.50 79 ASP A O 1
ATOM 539 N N . SER A 1 80 ? -18.657 2.353 6.395 1.00 93.00 80 SER A N 1
ATOM 540 C CA . SER A 1 80 ? -19.142 2.623 7.756 1.00 93.00 80 SER A CA 1
ATOM 541 C C . SER A 1 80 ? -18.704 3.991 8.298 1.00 93.00 80 SER A C 1
ATOM 543 O O . SER A 1 80 ? -19.214 4.451 9.328 1.00 93.00 80 SER A O 1
ATOM 545 N N . GLY A 1 81 ? -17.800 4.663 7.582 1.00 94.88 81 GLY A N 1
ATOM 546 C CA . GLY A 1 81 ? -17.300 5.997 7.854 1.00 94.88 81 GLY A CA 1
ATOM 547 C C . GLY A 1 81 ? -15.909 6.013 8.484 1.00 94.88 81 GLY A C 1
ATOM 548 O O . GLY A 1 81 ? -15.556 5.208 9.347 1.00 94.88 81 GLY A O 1
ATOM 549 N N . GLY A 1 82 ? -15.150 7.041 8.112 1.00 96.38 82 GLY A N 1
ATOM 550 C CA . GLY A 1 82 ? -13.761 7.212 8.518 1.00 96.38 82 GLY A CA 1
ATOM 551 C C . GLY A 1 82 ? -12.794 6.701 7.458 1.00 96.38 82 GLY A C 1
ATOM 552 O O . GLY A 1 82 ? -13.194 6.228 6.402 1.00 96.38 82 GLY A O 1
ATOM 553 N N . THR A 1 83 ? -11.510 6.841 7.760 1.00 97.88 83 THR A N 1
ATOM 554 C CA . THR A 1 83 ? -10.417 6.516 6.844 1.00 97.88 83 THR A CA 1
ATOM 555 C C . THR A 1 83 ? -9.439 5.637 7.594 1.00 97.88 83 THR A C 1
ATOM 557 O O . THR A 1 83 ? -9.068 5.947 8.734 1.00 97.88 83 THR A O 1
ATOM 560 N N . LEU A 1 84 ? -9.018 4.558 6.949 1.00 98.25 84 LEU A N 1
ATOM 561 C CA . LEU A 1 84 ? -8.008 3.638 7.436 1.00 98.25 84 LEU A CA 1
ATOM 562 C C . LEU A 1 84 ? -6.709 3.875 6.660 1.00 98.25 84 LEU A C 1
ATOM 564 O O . LEU A 1 84 ? -6.721 3.994 5.437 1.00 98.25 84 LEU A O 1
ATOM 568 N N . ILE A 1 85 ? -5.584 3.948 7.367 1.00 98.69 85 ILE A N 1
ATOM 569 C CA . ILE A 1 85 ? -4.251 4.076 6.769 1.00 98.69 85 ILE A CA 1
ATOM 570 C C . ILE A 1 85 ? -3.276 3.122 7.448 1.00 98.69 85 ILE A C 1
ATOM 572 O O . ILE A 1 85 ? -3.249 3.053 8.674 1.00 98.69 85 ILE A O 1
ATOM 576 N N . GLY A 1 86 ? -2.473 2.405 6.667 1.00 98.50 86 GLY A N 1
ATOM 577 C CA . GLY A 1 86 ? -1.426 1.506 7.151 1.00 98.50 86 GLY A CA 1
ATOM 578 C C . GLY A 1 86 ? -0.090 1.758 6.463 1.00 98.50 86 GLY A C 1
ATOM 579 O O . GLY A 1 86 ? -0.035 2.321 5.369 1.00 98.50 86 GLY A O 1
ATOM 580 N N . GLU A 1 87 ? 0.991 1.335 7.110 1.00 98.62 87 GLU A N 1
ATOM 581 C CA . GLU A 1 87 ? 2.334 1.324 6.528 1.00 98.62 87 GLU A CA 1
ATOM 582 C C . GLU A 1 87 ? 2.499 0.070 5.669 1.00 98.62 87 GLU A C 1
ATOM 584 O O . GLU A 1 87 ? 2.266 -1.040 6.145 1.00 98.62 87 GLU A O 1
ATOM 589 N N . LEU A 1 88 ? 2.901 0.253 4.414 1.00 98.88 88 LEU A N 1
ATOM 590 C CA . LEU A 1 88 ? 3.040 -0.785 3.398 1.00 98.88 88 LEU A CA 1
ATOM 591 C C . LEU A 1 88 ? 4.522 -1.034 3.101 1.00 98.88 88 LEU A C 1
ATOM 593 O O . LEU A 1 88 ? 5.279 -0.090 2.883 1.00 98.88 88 LEU A O 1
ATOM 597 N N . SER A 1 89 ? 4.923 -2.301 3.051 1.00 98.69 89 SER A N 1
ATOM 598 C CA . SER A 1 89 ? 6.238 -2.745 2.586 1.00 98.69 89 SER A CA 1
ATOM 599 C C . SER A 1 89 ? 6.056 -3.747 1.456 1.00 98.69 89 SER A C 1
ATOM 601 O O . SER A 1 89 ? 5.316 -4.719 1.619 1.00 98.69 89 SER A O 1
ATOM 603 N N . LEU A 1 90 ? 6.742 -3.532 0.337 1.00 98.81 90 LEU A N 1
ATOM 604 C CA . LEU A 1 90 ? 6.728 -4.409 -0.831 1.00 98.81 90 LEU A CA 1
ATOM 605 C C . LEU A 1 90 ? 8.155 -4.806 -1.208 1.00 98.81 90 LEU A C 1
ATOM 607 O O . LEU A 1 90 ? 9.067 -3.988 -1.170 1.00 98.81 90 LEU A O 1
ATOM 611 N N . ASP A 1 91 ? 8.326 -6.044 -1.641 1.00 98.44 91 ASP A N 1
ATOM 612 C CA . ASP A 1 91 ? 9.553 -6.578 -2.213 1.00 98.44 91 ASP A CA 1
ATOM 613 C C . ASP A 1 91 ? 9.244 -7.053 -3.632 1.00 98.44 91 ASP A C 1
ATOM 615 O O . ASP A 1 91 ? 8.528 -8.037 -3.836 1.00 98.44 91 ASP A O 1
ATOM 619 N N . ALA A 1 92 ? 9.770 -6.336 -4.622 1.00 98.25 92 ALA A N 1
ATOM 620 C CA . ALA A 1 92 ? 9.602 -6.657 -6.030 1.00 98.25 92 ALA A CA 1
ATOM 621 C C . ALA A 1 92 ? 10.780 -7.498 -6.533 1.00 98.25 92 ALA A C 1
ATOM 623 O O . ALA A 1 92 ? 11.949 -7.141 -6.362 1.00 98.25 92 ALA A O 1
ATOM 624 N N . ASN A 1 93 ? 10.467 -8.599 -7.211 1.00 97.62 93 ASN A N 1
ATOM 625 C CA . ASN A 1 93 ? 11.402 -9.412 -7.973 1.00 97.62 93 ASN A CA 1
ATOM 626 C C . ASN A 1 93 ? 11.034 -9.344 -9.455 1.00 97.62 93 ASN A C 1
ATOM 628 O O . ASN A 1 93 ? 10.212 -10.112 -9.956 1.00 97.62 93 ASN A O 1
ATOM 632 N N . PHE A 1 94 ? 11.712 -8.447 -10.159 1.00 96.75 94 PHE A N 1
ATOM 633 C CA . PHE A 1 94 ? 11.524 -8.183 -11.581 1.00 96.75 94 PHE A CA 1
ATOM 634 C C . PHE A 1 94 ? 11.964 -9.349 -12.471 1.00 96.75 94 PHE A C 1
ATOM 636 O O . PHE A 1 94 ? 11.420 -9.546 -13.551 1.00 96.75 94 PHE A O 1
ATOM 643 N N . SER A 1 95 ? 12.904 -10.172 -11.996 1.00 94.81 95 SER A N 1
ATOM 644 C CA . SER A 1 95 ? 13.332 -11.381 -12.718 1.00 94.81 95 SER A CA 1
ATOM 645 C C . SER A 1 95 ? 12.258 -12.473 -12.690 1.00 94.81 95 SER A C 1
ATOM 647 O O . SER A 1 95 ? 12.164 -13.282 -13.610 1.00 94.81 95 SER A O 1
ATOM 649 N N . GLY A 1 96 ? 11.484 -12.525 -11.602 1.00 93.06 96 GLY A N 1
ATOM 650 C CA . GLY A 1 96 ? 10.387 -13.473 -11.410 1.00 93.06 96 GLY A CA 1
ATOM 651 C C . GLY A 1 96 ? 9.017 -12.935 -11.824 1.00 93.06 96 GLY A C 1
ATOM 652 O O . GLY A 1 96 ? 8.076 -13.718 -11.882 1.00 93.06 96 GLY A O 1
ATOM 653 N N . GLY A 1 97 ? 8.896 -11.630 -12.091 1.00 96.50 97 GLY A N 1
ATOM 654 C CA . GLY A 1 97 ? 7.612 -10.968 -12.331 1.00 96.50 97 GLY A CA 1
ATOM 655 C C . GLY A 1 97 ? 6.691 -10.988 -11.108 1.00 96.50 97 GLY A C 1
ATOM 656 O O . GLY A 1 97 ? 5.473 -11.029 -11.260 1.00 96.50 97 GLY A O 1
ATOM 657 N N . THR A 1 98 ? 7.253 -11.011 -9.895 1.00 97.94 98 THR A N 1
ATOM 658 C CA . THR A 1 98 ? 6.486 -11.175 -8.653 1.00 97.94 98 THR A CA 1
ATOM 659 C C . THR A 1 98 ? 6.746 -10.057 -7.664 1.00 97.94 98 THR A C 1
ATOM 661 O O . THR A 1 98 ? 7.874 -9.578 -7.553 1.00 97.94 98 THR A O 1
ATOM 664 N N . VAL A 1 99 ? 5.742 -9.737 -6.857 1.00 98.50 99 VAL A N 1
ATOM 665 C CA . VAL A 1 99 ? 5.865 -8.850 -5.697 1.00 98.50 99 VAL A CA 1
ATOM 666 C C . VAL A 1 99 ? 5.346 -9.585 -4.463 1.00 98.50 99 VAL A C 1
ATOM 668 O O . VAL A 1 99 ? 4.343 -10.289 -4.542 1.00 98.50 99 VAL A O 1
ATOM 671 N N . THR A 1 100 ? 6.021 -9.448 -3.329 1.00 98.69 100 THR A N 1
ATOM 672 C CA . THR A 1 100 ? 5.535 -9.885 -2.008 1.00 98.69 100 THR A CA 1
ATOM 673 C C . THR A 1 100 ? 5.501 -8.697 -1.062 1.00 98.69 100 THR A C 1
ATOM 675 O O . THR A 1 100 ? 6.109 -7.674 -1.357 1.00 98.69 100 THR A O 1
ATOM 678 N N . GLY A 1 101 ? 4.816 -8.789 0.074 1.00 98.44 101 GLY A N 1
ATOM 679 C CA . GLY A 1 101 ? 4.806 -7.664 1.002 1.00 98.44 101 GLY A CA 1
ATOM 680 C C . GLY A 1 101 ? 3.963 -7.852 2.247 1.00 98.44 101 GLY A C 1
ATOM 681 O O . GLY A 1 101 ? 3.432 -8.930 2.520 1.00 98.44 101 GLY A O 1
ATOM 682 N N . SER A 1 102 ? 3.837 -6.772 3.009 1.00 98.75 102 SER A N 1
ATOM 683 C CA . SER A 1 102 ? 2.977 -6.703 4.188 1.00 98.75 102 SER A CA 1
ATOM 684 C C . SER A 1 102 ? 2.514 -5.276 4.458 1.00 98.75 102 SER A C 1
ATOM 686 O O . SER A 1 102 ? 3.185 -4.318 4.072 1.00 98.75 102 SER A O 1
ATOM 688 N N . ALA A 1 103 ? 1.385 -5.144 5.149 1.00 98.75 103 ALA A N 1
ATOM 689 C CA . ALA A 1 103 ? 0.903 -3.878 5.675 1.00 98.75 103 ALA A CA 1
ATOM 690 C C . ALA A 1 103 ? 0.664 -3.979 7.186 1.00 98.75 103 ALA A C 1
ATOM 692 O O . ALA A 1 103 ? 0.118 -4.972 7.677 1.00 98.75 103 ALA A O 1
ATOM 693 N N . THR A 1 104 ? 1.089 -2.959 7.930 1.00 98.31 104 THR A N 1
ATOM 694 C CA . THR A 1 104 ? 1.052 -2.926 9.402 1.00 98.31 104 THR A CA 1
ATOM 695 C C . THR A 1 104 ? 0.702 -1.529 9.923 1.00 98.31 104 THR A C 1
ATOM 697 O O . THR A 1 104 ? 0.460 -0.609 9.144 1.00 98.31 104 THR A O 1
ATOM 700 N N . ASN A 1 105 ? 0.675 -1.363 11.251 1.00 96.88 105 ASN A N 1
ATOM 701 C CA . ASN A 1 105 ? 0.509 -0.068 11.921 1.00 96.88 105 ASN A CA 1
ATOM 702 C C . ASN A 1 105 ? -0.743 0.705 11.479 1.00 96.88 105 ASN A C 1
ATOM 704 O O .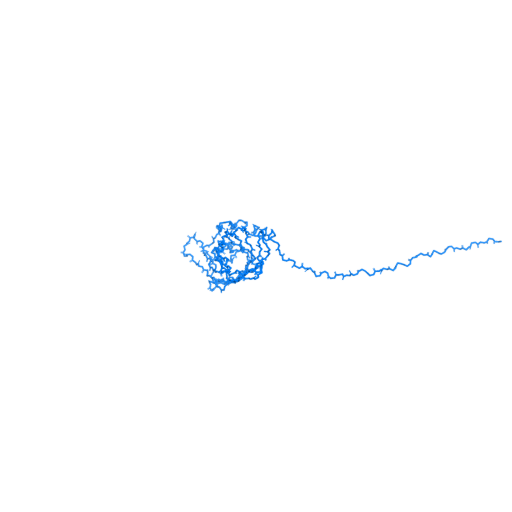 ASN A 1 105 ? -0.718 1.928 11.358 1.00 96.88 105 ASN A O 1
ATOM 708 N N . PHE A 1 106 ? -1.842 -0.016 11.260 1.00 98.06 106 PHE A N 1
ATOM 709 C CA . PHE A 1 106 ? -3.093 0.561 10.793 1.00 98.06 106 PHE A CA 1
ATOM 710 C C . PHE A 1 106 ? -3.693 1.537 11.814 1.00 98.06 106 PHE A C 1
ATOM 712 O O . PHE A 1 106 ? -3.945 1.189 12.970 1.00 98.06 106 PHE A O 1
ATOM 719 N N . GLN A 1 107 ? -3.953 2.764 11.369 1.00 98.06 107 GLN A N 1
ATOM 720 C CA . GLN A 1 107 ? -4.590 3.831 12.133 1.00 98.06 107 GLN A CA 1
ATOM 721 C C . GLN A 1 107 ? -5.917 4.210 11.487 1.00 98.06 107 GLN A C 1
ATOM 723 O O . GLN A 1 107 ? -6.031 4.258 10.262 1.00 98.06 107 GLN A O 1
ATOM 728 N N . HIS A 1 108 ? -6.904 4.534 12.314 1.00 97.38 108 HIS A N 1
ATOM 729 C CA . HIS A 1 108 ? -8.205 5.004 11.859 1.00 97.38 108 HIS A CA 1
ATOM 730 C C . HIS A 1 108 ? -8.404 6.471 12.227 1.00 97.38 108 HIS A C 1
ATOM 732 O O . HIS A 1 108 ? -7.939 6.928 13.270 1.00 97.38 108 HIS A O 1
ATOM 738 N N . SER A 1 109 ? -9.124 7.215 11.391 1.00 96.81 109 SER A N 1
ATOM 739 C CA . SER A 1 109 ? -9.318 8.657 11.590 1.00 96.81 109 SER A CA 1
ATOM 740 C C . SER A 1 109 ? -10.082 9.015 12.873 1.00 96.81 109 SER A C 1
ATOM 742 O O . SER A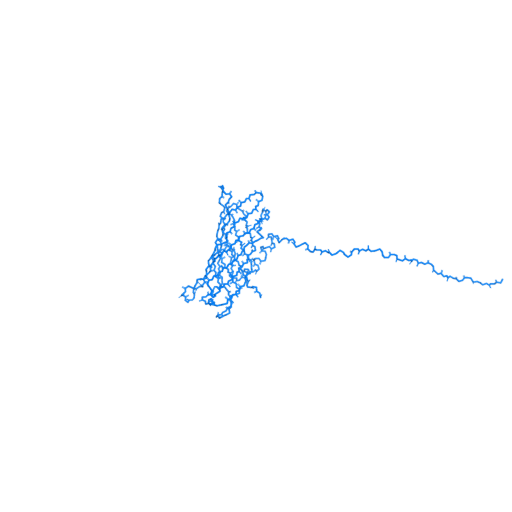 1 109 ? -9.881 10.088 13.438 1.00 96.81 109 SER A O 1
ATOM 744 N N . THR A 1 110 ? -10.959 8.122 13.337 1.00 93.94 110 THR A N 1
ATOM 745 C CA . THR A 1 110 ? -11.845 8.345 14.499 1.00 93.94 110 THR A CA 1
ATOM 746 C C . THR A 1 110 ? -11.890 7.201 15.514 1.00 93.94 110 THR A C 1
ATOM 748 O O . THR A 1 110 ? -12.528 7.345 16.555 1.00 93.94 110 THR A O 1
ATOM 751 N N . LYS A 1 111 ? -11.247 6.066 15.218 1.00 90.88 111 LYS A N 1
ATOM 752 C CA . LYS A 1 111 ? -11.200 4.876 16.084 1.00 90.88 111 LYS A CA 1
ATOM 753 C C . LYS A 1 111 ? -9.759 4.696 16.561 1.00 90.88 111 LYS A C 1
ATOM 755 O O . LYS A 1 111 ? -8.848 5.313 16.012 1.00 90.88 111 LYS A O 1
ATOM 760 N N . ASP A 1 112 ? -9.559 3.852 17.566 1.00 91.62 112 ASP A N 1
ATOM 761 C CA . ASP A 1 112 ? -8.212 3.491 18.012 1.00 91.62 112 ASP A CA 1
ATOM 762 C C . ASP A 1 112 ? -7.419 2.791 16.892 1.00 91.62 112 ASP A C 1
ATOM 764 O O . ASP A 1 112 ? -7.983 2.364 15.880 1.00 91.62 112 ASP A O 1
ATOM 768 N N . ALA A 1 113 ? -6.109 2.636 17.089 1.00 94.62 113 ALA A N 1
ATOM 769 C CA . ALA A 1 113 ? -5.258 1.854 16.199 1.00 94.62 113 ALA A CA 1
ATOM 770 C C . ALA A 1 113 ? -5.776 0.413 16.051 1.00 94.62 113 ALA A C 1
ATOM 772 O O . ALA A 1 113 ? -6.258 -0.198 17.012 1.00 94.62 113 ALA A O 1
ATOM 773 N N . TYR A 1 114 ? -5.642 -0.143 14.853 1.00 96.56 114 TYR A N 1
ATOM 774 C CA . TYR A 1 114 ? -5.876 -1.560 14.619 1.00 96.56 114 TYR A CA 1
ATOM 775 C C . TYR A 1 114 ? -4.590 -2.331 14.929 1.00 96.56 114 TYR A C 1
ATOM 777 O O . TYR A 1 114 ? -3.486 -1.910 14.578 1.00 96.56 114 TYR A O 1
ATOM 785 N N . THR A 1 115 ? -4.727 -3.478 15.588 1.00 97.00 115 THR A N 1
ATOM 786 C CA . THR A 1 115 ? -3.639 -4.454 15.729 1.00 97.00 115 THR A CA 1
ATOM 787 C C . THR A 1 115 ? -3.725 -5.504 14.629 1.00 97.00 115 THR A C 1
ATOM 789 O O . THR A 1 115 ? -4.775 -5.668 14.020 1.00 97.00 115 THR A O 1
ATOM 792 N N . GLY A 1 116 ? -2.648 -6.257 14.414 1.00 97.50 116 GLY A N 1
ATOM 793 C CA . GLY A 1 116 ? -2.572 -7.257 13.349 1.00 97.50 116 GLY A CA 1
ATOM 794 C C . GLY A 1 116 ? -1.784 -6.752 12.144 1.00 97.50 116 GLY A C 1
ATOM 795 O O . GLY A 1 116 ? -1.105 -5.725 12.207 1.00 97.50 116 GLY A O 1
ATOM 796 N N . SER A 1 117 ? -1.831 -7.518 11.061 1.00 98.06 117 SER A N 1
ATOM 797 C CA . SER A 1 117 ? -1.083 -7.245 9.836 1.00 98.06 117 SER A CA 1
ATOM 798 C C . SER A 1 117 ? -1.760 -7.905 8.649 1.00 98.06 117 SER A C 1
ATOM 800 O O . SER A 1 117 ? -2.342 -8.983 8.795 1.00 98.06 117 SER A O 1
ATOM 802 N N . LEU A 1 118 ? -1.594 -7.311 7.473 1.00 98.81 118 LEU A N 1
ATOM 803 C CA . LEU A 1 118 ? -1.957 -7.934 6.205 1.00 98.81 118 LEU A CA 1
ATOM 804 C C . LEU A 1 118 ? -0.696 -8.404 5.487 1.00 98.81 118 LEU A C 1
ATOM 806 O O . LEU A 1 118 ? 0.359 -7.779 5.610 1.00 98.81 118 LEU A O 1
ATOM 810 N N . THR A 1 119 ? -0.799 -9.497 4.741 1.00 98.88 119 THR A N 1
ATOM 811 C CA . THR A 1 119 ? 0.312 -10.085 3.987 1.00 98.88 119 THR A CA 1
ATOM 812 C C . THR A 1 119 ? -0.055 -10.181 2.518 1.00 98.88 119 THR A C 1
ATOM 814 O O . THR A 1 119 ? -1.110 -10.706 2.175 1.00 98.88 119 THR A O 1
ATOM 817 N N . LEU A 1 120 ? 0.850 -9.734 1.652 1.00 98.62 120 LEU A N 1
ATOM 818 C CA . LEU A 1 120 ? 0.784 -9.966 0.217 1.00 98.62 120 LEU A CA 1
ATOM 819 C C . LEU A 1 120 ? 1.685 -11.152 -0.109 1.00 98.62 120 LEU A C 1
ATOM 821 O O . LEU A 1 120 ? 2.907 -11.028 -0.214 1.00 98.62 120 LEU A O 1
ATOM 825 N N . SER A 1 121 ? 1.067 -12.330 -0.210 1.00 95.88 121 SER A N 1
ATOM 826 C CA . SER A 1 121 ? 1.792 -13.596 -0.402 1.00 95.88 121 SER A CA 1
ATOM 827 C C . SER A 1 121 ? 2.303 -13.779 -1.834 1.00 95.88 121 SER A C 1
ATOM 829 O O . SER A 1 121 ? 3.221 -14.564 -2.065 1.00 95.88 121 SER A O 1
ATOM 831 N N . GLY A 1 122 ? 1.716 -13.060 -2.792 1.00 93.56 122 GLY A N 1
ATOM 832 C CA . GLY A 1 122 ? 2.152 -13.055 -4.181 1.00 93.56 122 GLY A CA 1
ATOM 833 C C . GLY A 1 122 ? 1.288 -12.146 -5.046 1.00 93.56 122 GLY A C 1
ATOM 834 O O . GLY A 1 122 ? 0.110 -12.418 -5.258 1.00 93.56 122 GLY A O 1
ATOM 835 N N . GLY A 1 123 ? 1.894 -11.084 -5.556 1.00 97.62 123 GLY A N 1
ATOM 836 C CA . GLY A 1 123 ? 1.375 -10.245 -6.624 1.00 97.62 123 GLY A CA 1
ATOM 837 C C . GLY A 1 123 ? 2.186 -10.429 -7.902 1.00 97.62 123 GLY A C 1
ATOM 838 O O . GLY A 1 123 ? 3.286 -10.987 -7.881 1.00 97.62 123 GLY A O 1
ATOM 839 N N . THR A 1 124 ? 1.623 -9.988 -9.020 1.00 98.31 124 THR A N 1
ATOM 840 C CA . THR A 1 124 ? 2.167 -10.198 -10.367 1.00 98.31 124 THR A CA 1
ATOM 841 C C . THR A 1 124 ? 2.491 -8.868 -11.023 1.00 98.31 124 THR A C 1
ATOM 843 O O . THR A 1 124 ? 1.705 -7.930 -10.931 1.00 98.31 124 THR A O 1
ATOM 846 N N . ILE A 1 125 ? 3.641 -8.818 -11.692 1.00 97.75 125 ILE A N 1
ATOM 847 C CA . ILE A 1 125 ? 4.041 -7.736 -12.593 1.00 97.75 125 ILE A CA 1
ATOM 848 C C . ILE A 1 125 ? 3.607 -8.132 -14.004 1.00 97.75 125 ILE A C 1
ATOM 850 O O . ILE A 1 125 ? 3.955 -9.220 -14.469 1.00 97.75 125 ILE A O 1
ATOM 854 N N . THR A 1 126 ? 2.855 -7.265 -14.673 1.00 96.31 126 THR A N 1
ATOM 855 C CA . THR A 1 126 ? 2.304 -7.518 -16.004 1.00 96.31 126 THR A CA 1
ATOM 856 C C . THR A 1 126 ? 2.826 -6.481 -16.988 1.00 96.31 126 THR A C 1
ATOM 858 O O . THR A 1 126 ? 2.534 -5.298 -16.855 1.00 96.31 126 THR A O 1
ATOM 861 N N . ASP A 1 127 ? 3.571 -6.953 -17.987 1.00 92.50 127 ASP A N 1
ATOM 862 C CA . ASP A 1 127 ? 3.929 -6.177 -19.176 1.00 92.50 127 ASP A CA 1
ATOM 863 C C . ASP A 1 127 ? 2.666 -5.960 -20.019 1.00 92.50 127 ASP A C 1
ATOM 865 O O . ASP A 1 127 ? 1.984 -6.928 -20.389 1.00 92.50 127 ASP A O 1
ATOM 869 N N . SER A 1 128 ? 2.334 -4.699 -20.302 1.00 90.69 128 SER A N 1
ATOM 870 C CA . SER A 1 128 ? 1.142 -4.365 -21.090 1.00 90.69 128 SER A CA 1
ATOM 871 C C . SER A 1 128 ? 1.264 -4.828 -22.551 1.00 90.69 128 SER A C 1
ATOM 873 O O . SER A 1 128 ? 0.258 -5.038 -23.239 1.00 90.69 128 SER A O 1
ATOM 875 N N . GLY A 1 129 ? 2.498 -4.981 -23.042 1.00 88.62 129 GLY A N 1
ATOM 876 C CA . GLY A 1 129 ? 2.842 -5.275 -24.429 1.00 88.62 129 GLY A CA 1
ATOM 877 C C . GLY A 1 129 ? 2.525 -4.132 -25.398 1.00 88.62 129 GLY A C 1
ATOM 878 O O . GLY A 1 129 ? 2.638 -4.314 -26.617 1.00 88.62 129 GLY A O 1
ATOM 879 N N . VAL A 1 130 ? 2.102 -2.968 -24.890 1.00 91.00 130 VAL A N 1
ATOM 880 C CA . VAL A 1 130 ? 1.641 -1.828 -25.685 1.00 91.00 130 VAL A CA 1
ATOM 881 C C . VAL A 1 130 ? 2.440 -0.587 -25.309 1.00 91.00 130 VAL A C 1
ATOM 883 O O . VAL A 1 130 ? 2.280 -0.026 -24.233 1.00 91.00 130 VAL A O 1
ATOM 886 N N . VAL A 1 131 ? 3.244 -0.100 -26.256 1.00 88.06 131 VAL A N 1
ATOM 887 C CA . VAL A 1 131 ? 4.014 1.142 -26.087 1.00 88.06 131 VAL A CA 1
ATOM 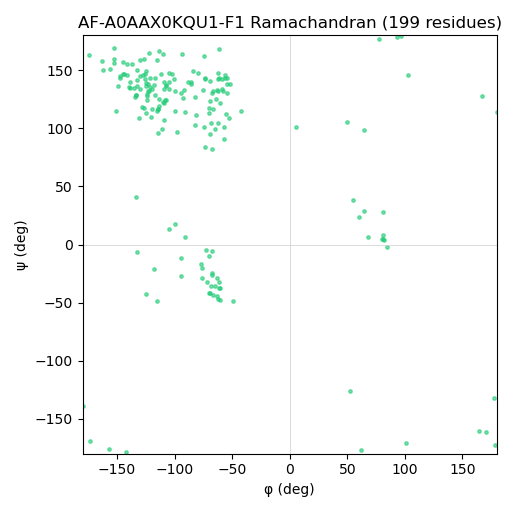888 C C . VAL A 1 131 ? 3.088 2.301 -25.709 1.00 88.06 131 VAL A C 1
ATOM 890 O O . VAL A 1 131 ? 2.084 2.558 -26.380 1.00 88.06 131 VAL A O 1
ATOM 893 N N . GLY A 1 132 ? 3.460 3.020 -24.658 1.00 88.12 132 GLY A N 1
ATOM 894 C CA . GLY A 1 132 ? 2.708 4.113 -24.057 1.00 88.12 132 GLY A CA 1
ATOM 895 C C . GLY A 1 132 ? 1.603 3.670 -23.097 1.00 88.12 132 GLY A C 1
ATOM 896 O O . GLY A 1 132 ? 0.864 4.531 -22.625 1.00 88.12 132 GLY A O 1
ATOM 897 N N . THR A 1 133 ? 1.462 2.369 -22.823 1.00 93.44 133 THR A N 1
ATOM 898 C CA . THR A 1 133 ? 0.557 1.833 -21.795 1.00 93.44 133 THR A CA 1
ATOM 899 C C . THR A 1 133 ? 1.390 1.289 -20.648 1.00 93.44 133 THR A C 1
ATOM 901 O O . THR A 1 133 ? 2.234 0.426 -20.870 1.00 93.44 133 THR A O 1
ATOM 904 N N . ALA A 1 134 ? 1.158 1.798 -19.440 1.00 95.44 134 ALA A N 1
ATOM 905 C CA . ALA A 1 134 ? 1.940 1.419 -18.275 1.00 95.44 134 ALA A CA 1
ATOM 906 C C . ALA A 1 134 ? 1.872 -0.090 -18.003 1.00 95.44 134 ALA A C 1
ATOM 908 O O . ALA A 1 134 ? 0.823 -0.723 -18.155 1.00 95.44 134 ALA A O 1
ATOM 909 N N . ASP A 1 135 ? 3.002 -0.639 -17.574 1.00 95.69 135 ASP A N 1
ATOM 910 C CA . ASP A 1 135 ? 3.066 -1.968 -16.989 1.00 95.69 135 ASP A CA 1
ATOM 911 C C . ASP A 1 135 ? 2.478 -1.920 -15.581 1.00 95.69 135 ASP A C 1
ATOM 913 O O . ASP A 1 135 ? 2.676 -0.955 -14.830 1.00 95.69 135 ASP A O 1
ATOM 917 N N . THR A 1 136 ? 1.777 -2.984 -15.205 1.00 97.06 136 THR A N 1
ATOM 918 C CA . THR A 1 136 ? 0.975 -2.997 -13.983 1.00 97.06 136 THR A CA 1
ATOM 919 C C . THR A 1 136 ? 1.481 -3.993 -12.954 1.00 97.06 136 THR A C 1
ATOM 921 O O . THR A 1 136 ? 2.193 -4.958 -13.245 1.00 97.06 136 THR A O 1
ATOM 924 N N . PHE A 1 137 ? 1.093 -3.753 -11.711 1.00 97.06 137 PHE A N 1
ATOM 925 C CA . PHE A 1 137 ? 1.234 -4.651 -10.583 1.00 97.06 137 PHE A CA 1
ATOM 926 C C . PHE A 1 137 ? -0.151 -4.923 -9.997 1.00 97.06 137 PHE A C 1
ATOM 928 O O . PHE A 1 137 ? -0.895 -3.990 -9.721 1.00 97.06 137 PHE A O 1
ATOM 935 N N . GLY A 1 138 ? -0.460 -6.197 -9.751 1.00 98.19 138 GLY A N 1
ATOM 936 C CA . GLY A 1 138 ? -1.685 -6.603 -9.065 1.00 98.19 138 GLY A CA 1
ATOM 937 C C . GLY A 1 138 ? -1.423 -7.631 -7.967 1.00 98.19 138 GLY A C 1
ATOM 938 O O . GLY A 1 138 ? -0.682 -8.594 -8.185 1.00 98.19 138 GLY A O 1
ATOM 939 N N . GLY A 1 139 ? -2.045 -7.475 -6.799 1.00 98.44 139 GLY A N 1
ATOM 940 C CA . GLY A 1 139 ? -1.983 -8.461 -5.712 1.00 98.44 139 GLY A CA 1
ATOM 941 C C . GLY A 1 139 ? -2.887 -8.114 -4.531 1.00 98.44 139 GLY A C 1
ATOM 942 O O . GLY A 1 139 ? -3.314 -6.977 -4.400 1.00 98.44 139 GLY A O 1
ATOM 943 N N . SER A 1 140 ? -3.180 -9.085 -3.663 1.00 98.50 140 SER A N 1
ATOM 944 C CA . SER A 1 140 ? -4.024 -8.870 -2.477 1.00 98.50 140 SER A CA 1
ATOM 945 C C . SER A 1 140 ? -3.205 -8.883 -1.191 1.00 98.50 140 SER A C 1
ATOM 947 O O . SER A 1 140 ? -2.330 -9.732 -1.010 1.00 98.50 140 SER A O 1
ATOM 949 N N . LEU A 1 141 ? -3.500 -7.937 -0.305 1.00 98.81 141 LEU A N 1
ATOM 950 C CA . LEU A 1 141 ? -3.111 -7.936 1.097 1.00 98.81 141 LEU A CA 1
ATOM 951 C C . LEU A 1 141 ? -4.211 -8.619 1.907 1.00 98.81 141 LEU A C 1
ATOM 953 O O . LEU A 1 141 ? -5.296 -8.065 2.047 1.00 98.81 141 LEU A O 1
ATOM 957 N N . ASP A 1 142 ? -3.911 -9.771 2.501 1.00 98.81 142 ASP A N 1
ATOM 958 C CA . ASP A 1 142 ? -4.889 -10.536 3.276 1.00 98.81 142 ASP A CA 1
ATOM 959 C C . ASP A 1 142 ? -4.426 -10.734 4.723 1.00 98.81 142 ASP A C 1
ATOM 961 O O . ASP A 1 142 ? -3.235 -10.922 5.000 1.00 98.81 142 ASP A O 1
ATOM 965 N N . GLY A 1 143 ? -5.363 -10.703 5.668 1.00 98.69 143 GLY A N 1
ATOM 966 C CA . GLY A 1 143 ? -5.062 -10.937 7.076 1.00 98.69 143 GLY A CA 1
ATOM 967 C C . GLY A 1 143 ? -6.228 -10.639 8.007 1.00 98.69 143 GLY A C 1
ATOM 968 O O . GLY A 1 143 ? -7.385 -10.574 7.599 1.00 98.69 143 GLY A O 1
ATOM 969 N N . THR A 1 144 ? -5.906 -10.463 9.284 1.00 98.62 144 THR A N 1
ATOM 970 C CA . THR A 1 144 ? -6.873 -10.065 10.307 1.00 98.62 144 THR A CA 1
ATOM 971 C C . THR A 1 144 ? -6.382 -8.800 10.983 1.00 98.62 144 THR A C 1
ATOM 973 O O . THR A 1 144 ? -5.242 -8.749 11.457 1.00 98.62 144 THR A O 1
ATOM 976 N N . LEU A 1 145 ? -7.251 -7.793 11.030 1.00 98.38 145 LEU A N 1
ATOM 977 C CA . LEU A 1 145 ? -7.050 -6.585 11.817 1.00 98.38 145 LEU A CA 1
ATOM 978 C C . LEU A 1 145 ? -8.017 -6.594 12.999 1.00 98.38 145 LEU A C 1
ATOM 980 O O . LEU A 1 145 ? -9.176 -6.954 12.837 1.00 98.38 145 LEU A O 1
ATOM 984 N N . SER A 1 146 ? -7.572 -6.164 14.175 1.00 97.88 146 SER A N 1
ATOM 985 C CA . SER A 1 146 ? -8.413 -6.137 15.378 1.00 97.88 146 SER A CA 1
ATOM 986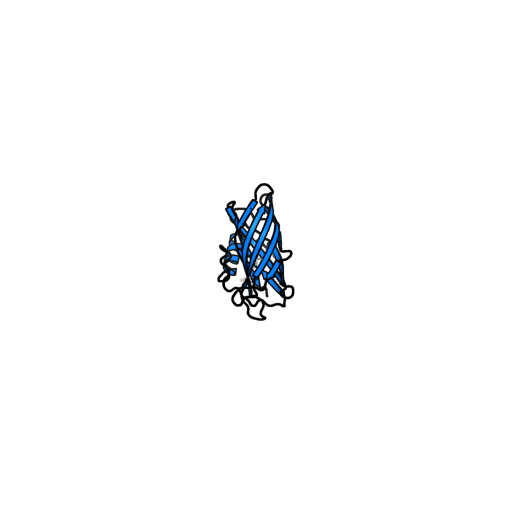 C C . SER A 1 146 ? -8.518 -4.731 15.947 1.00 97.88 146 SER A C 1
ATOM 988 O O . SER A 1 146 ? -7.509 -4.039 16.097 1.00 97.88 146 SER A O 1
ATOM 990 N N . ASN A 1 147 ? -9.729 -4.314 16.317 1.00 95.69 147 ASN A N 1
ATOM 991 C CA . ASN A 1 147 ? -9.988 -3.020 16.949 1.00 95.69 147 ASN A CA 1
ATOM 992 C C . ASN A 1 147 ? -11.185 -3.109 17.902 1.00 95.69 147 ASN A C 1
ATOM 994 O O . ASN A 1 147 ? -12.194 -3.740 17.591 1.00 95.69 147 ASN A O 1
ATOM 998 N N . GLY A 1 148 ? -11.071 -2.512 19.093 1.00 92.94 148 GLY A N 1
ATOM 999 C CA . GLY A 1 148 ? -12.171 -2.484 20.067 1.00 92.94 148 GLY A CA 1
ATOM 1000 C C . GLY A 1 148 ? -12.660 -3.864 20.539 1.00 92.94 148 GLY A C 1
ATOM 1001 O O . GLY A 1 148 ? -13.808 -3.990 20.954 1.00 92.94 148 GLY A O 1
ATOM 1002 N N . GLY A 1 149 ? -11.819 -4.903 20.460 1.00 94.50 149 GLY A N 1
ATOM 1003 C CA . GLY A 1 149 ? -12.184 -6.286 20.798 1.00 94.50 149 GLY A CA 1
ATOM 1004 C C . GLY A 1 149 ? -12.929 -7.049 19.695 1.00 94.50 149 GLY A C 1
ATOM 1005 O O . GLY A 1 149 ? -13.403 -8.151 19.957 1.00 94.50 149 GLY A O 1
ATOM 1006 N N . THR A 1 150 ? -13.032 -6.475 18.494 1.00 96.56 150 THR A N 1
ATOM 1007 C CA . THR A 1 150 ? -13.579 -7.125 17.295 1.00 96.56 150 THR A CA 1
ATOM 1008 C C . THR A 1 150 ? -12.444 -7.448 16.330 1.00 96.56 150 THR A C 1
ATOM 1010 O O . THR A 1 150 ? -11.556 -6.614 16.138 1.00 96.56 150 THR A O 1
ATOM 1013 N N . ASP A 1 151 ? -12.490 -8.639 15.739 1.00 98.19 151 ASP A N 1
ATOM 1014 C CA . ASP A 1 151 ? -11.575 -9.079 14.688 1.00 98.19 151 ASP A CA 1
ATOM 1015 C C . ASP A 1 151 ? -12.258 -8.923 13.330 1.00 98.19 151 ASP A C 1
ATOM 1017 O O . ASP A 1 151 ? -13.390 -9.367 13.148 1.00 98.19 151 ASP A O 1
ATOM 1021 N N . TYR A 1 152 ? -11.547 -8.324 12.382 1.00 98.31 152 TYR A N 1
ATOM 1022 C CA . TYR A 1 152 ? -11.985 -8.116 11.012 1.00 98.31 152 TYR A CA 1
ATOM 1023 C C . TYR A 1 152 ? -11.099 -8.953 10.098 1.00 98.31 152 TYR A C 1
ATOM 1025 O O . TYR A 1 152 ? -9.882 -8.756 10.050 1.00 98.31 152 TYR A O 1
ATOM 1033 N N . THR A 1 153 ? -11.693 -9.893 9.367 1.00 98.62 153 THR A N 1
ATOM 1034 C CA . THR A 1 153 ? -11.016 -10.523 8.232 1.00 98.62 153 THR A CA 1
ATOM 1035 C C . THR A 1 153 ? -10.916 -9.476 7.136 1.00 98.62 153 THR A C 1
ATOM 1037 O O . THR A 1 153 ? -11.928 -8.955 6.672 1.00 98.62 153 THR A O 1
ATOM 1040 N N . THR A 1 154 ? -9.693 -9.124 6.764 1.00 98.75 154 THR A N 1
ATOM 1041 C CA . THR A 1 154 ? -9.418 -8.000 5.878 1.00 98.75 154 THR A CA 1
ATOM 1042 C C . THR A 1 154 ? -8.717 -8.488 4.624 1.00 98.75 154 THR A C 1
ATOM 1044 O O . THR A 1 154 ? -7.756 -9.255 4.701 1.00 98.75 154 THR A O 1
ATOM 1047 N N . SER A 1 155 ? -9.198 -8.011 3.482 1.00 98.56 155 SER A N 1
ATOM 1048 C CA . SER A 1 155 ? -8.611 -8.240 2.165 1.00 98.56 155 SER A CA 1
ATOM 1049 C C . SER A 1 155 ? -8.585 -6.910 1.424 1.00 98.56 155 SER A C 1
ATOM 1051 O O . SER A 1 155 ? -9.611 -6.233 1.378 1.00 98.56 155 SER A O 1
ATOM 1053 N N . ILE A 1 156 ? -7.423 -6.502 0.916 1.00 98.81 156 ILE A N 1
ATOM 1054 C CA . ILE A 1 156 ? -7.244 -5.266 0.144 1.00 98.81 156 ILE A CA 1
ATOM 1055 C C . ILE A 1 156 ? -6.475 -5.612 -1.129 1.00 98.81 156 ILE A C 1
ATOM 1057 O O . ILE A 1 156 ? -5.275 -5.893 -1.085 1.00 98.81 156 ILE A O 1
ATOM 1061 N N . LEU A 1 157 ? -7.166 -5.570 -2.262 1.00 98.62 157 LEU A N 1
ATOM 1062 C CA . LEU A 1 157 ? -6.571 -5.606 -3.587 1.00 98.62 157 LEU A CA 1
ATOM 1063 C C . LEU A 1 157 ? -5.761 -4.329 -3.806 1.00 98.62 157 LEU A C 1
ATOM 1065 O O . LEU A 1 157 ? -6.250 -3.227 -3.576 1.00 98.62 157 LEU A O 1
ATOM 1069 N N . LEU A 1 158 ? -4.536 -4.496 -4.282 1.00 98.81 158 LEU A N 1
ATOM 1070 C CA . LEU A 1 158 ? -3.685 -3.445 -4.812 1.00 98.81 158 LEU A CA 1
ATOM 1071 C C . LEU A 1 158 ? -3.604 -3.636 -6.324 1.00 98.81 158 LEU A C 1
ATOM 1073 O O . LEU A 1 158 ? -3.216 -4.715 -6.783 1.00 98.81 158 LEU A O 1
ATOM 1077 N N . ASP A 1 159 ? -3.954 -2.596 -7.070 1.00 98.38 159 ASP A N 1
ATOM 1078 C CA . ASP A 1 159 ? -3.782 -2.516 -8.519 1.00 98.38 159 ASP A CA 1
ATOM 1079 C C . ASP A 1 159 ? -3.059 -1.211 -8.836 1.00 98.38 159 ASP A C 1
ATOM 1081 O O . ASP A 1 159 ? -3.527 -0.128 -8.480 1.00 98.38 159 ASP A O 1
ATOM 1085 N N . GLY A 1 160 ? -1.872 -1.298 -9.420 1.00 98.06 160 GLY A N 1
ATOM 1086 C CA . GLY A 1 160 ? -1.036 -0.126 -9.595 1.00 98.06 160 GLY A CA 1
ATOM 1087 C C . GLY A 1 160 ? -0.022 -0.227 -10.709 1.00 98.06 160 GLY A C 1
ATOM 1088 O O . GLY A 1 160 ? 0.052 -1.202 -11.449 1.00 98.06 160 GLY A O 1
ATOM 1089 N N . GLU A 1 161 ? 0.782 0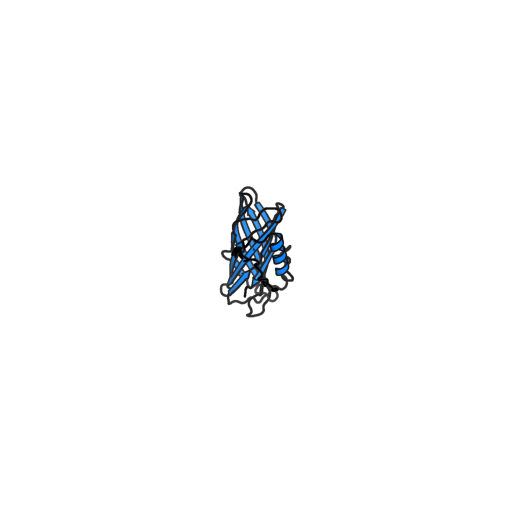.818 -10.801 1.00 98.25 161 GLU A N 1
ATOM 1090 C CA . GLU A 1 161 ? 1.774 1.035 -11.840 1.00 98.25 161 GLU A CA 1
ATOM 1091 C C . GLU A 1 161 ? 3.142 1.300 -11.206 1.00 98.25 161 GLU A C 1
ATOM 1093 O O . GLU A 1 161 ? 3.273 1.703 -10.042 1.00 98.25 161 GLU A O 1
ATOM 1098 N N . PHE A 1 162 ? 4.184 1.090 -12.004 1.00 97.88 162 PHE A N 1
ATOM 1099 C CA . PHE A 1 162 ? 5.551 1.445 -11.648 1.00 97.88 162 PHE A CA 1
ATOM 1100 C C . PHE A 1 162 ? 5.860 2.854 -12.150 1.00 97.88 162 PHE A C 1
ATOM 1102 O O . PHE A 1 162 ? 5.602 3.172 -13.310 1.00 97.88 162 PHE A O 1
ATOM 1109 N N . VAL A 1 163 ? 6.450 3.693 -11.299 1.00 97.50 163 VAL A N 1
ATOM 1110 C CA . VAL A 1 163 ? 6.767 5.091 -11.631 1.00 97.50 163 VAL A CA 1
ATOM 1111 C C . VAL A 1 163 ? 8.244 5.365 -11.373 1.00 97.50 163 VAL A C 1
ATOM 1113 O O . VAL A 1 163 ? 8.852 4.808 -10.457 1.00 97.50 163 VAL A O 1
ATOM 1116 N N . GLY A 1 164 ? 8.828 6.238 -12.192 1.00 95.00 164 GLY A N 1
ATOM 1117 C CA . GLY A 1 164 ? 10.225 6.635 -12.060 1.00 95.00 164 GLY A CA 1
ATOM 1118 C C . GLY A 1 164 ? 11.218 5.598 -12.591 1.00 95.00 164 GLY A C 1
ATOM 1119 O O . GLY A 1 164 ? 10.864 4.518 -13.079 1.00 95.00 164 GLY A O 1
ATOM 1120 N N . GLY A 1 165 ? 12.499 5.957 -12.539 1.00 88.44 165 GLY A N 1
ATOM 1121 C CA . GLY A 1 165 ? 13.539 5.273 -13.305 1.00 88.44 165 GLY A CA 1
ATOM 1122 C C . GLY A 1 165 ? 13.328 5.355 -14.831 1.00 88.44 165 GLY A C 1
ATOM 1123 O O . GLY A 1 165 ? 12.446 6.040 -15.340 1.00 88.44 165 GLY A O 1
ATOM 1124 N N . SER A 1 166 ? 14.200 4.692 -15.591 1.00 84.00 166 SER A N 1
ATOM 1125 C CA . SER A 1 166 ? 14.044 4.469 -17.039 1.00 84.00 166 SER A CA 1
ATOM 1126 C C . SER A 1 166 ? 14.956 3.337 -17.509 1.00 84.00 166 SER A C 1
ATOM 1128 O O . SER A 1 166 ? 16.034 3.116 -16.930 1.00 84.00 166 SER A O 1
ATOM 1130 N N . GLY A 1 167 ? 14.539 2.615 -18.555 1.00 83.62 167 GLY A N 1
ATOM 1131 C CA . GLY A 1 167 ? 15.270 1.469 -19.085 1.00 83.62 167 GLY A CA 1
ATOM 1132 C C . GLY A 1 167 ? 15.606 0.458 -17.986 1.00 83.62 167 GLY A C 1
ATOM 1133 O O . GLY A 1 167 ? 14.743 0.044 -17.223 1.00 83.62 167 GLY A O 1
ATOM 1134 N N . ALA A 1 168 ? 16.887 0.107 -17.854 1.00 86.31 168 ALA A N 1
ATOM 1135 C CA . ALA A 1 168 ? 17.360 -0.855 -16.853 1.00 86.31 168 ALA A CA 1
ATOM 1136 C C . ALA A 1 168 ? 17.364 -0.332 -15.399 1.00 86.31 168 ALA A C 1
ATOM 1138 O O . ALA A 1 168 ? 17.700 -1.086 -14.487 1.00 86.31 168 ALA A O 1
ATOM 1139 N N . THR A 1 169 ? 17.042 0.944 -15.168 1.00 93.19 169 THR A N 1
ATOM 1140 C CA . THR A 1 169 ? 16.953 1.499 -13.810 1.00 93.19 169 THR A CA 1
ATOM 1141 C C . THR A 1 169 ? 15.663 1.022 -13.159 1.00 93.19 169 THR A C 1
ATOM 1143 O O . THR A 1 169 ? 14.599 1.090 -13.780 1.00 93.19 169 THR A O 1
ATOM 1146 N N . LEU A 1 170 ? 15.761 0.547 -11.917 1.00 95.19 170 LEU A N 1
ATOM 1147 C CA . LEU A 1 170 ? 14.605 0.103 -11.144 1.00 95.19 170 LEU A CA 1
ATOM 1148 C C . LEU A 1 170 ? 13.630 1.274 -10.916 1.00 95.19 170 LEU A C 1
ATOM 1150 O O . LEU A 1 170 ? 14.083 2.416 -10.845 1.00 95.19 170 LEU A O 1
ATOM 1154 N N . PRO A 1 171 ? 12.314 1.014 -10.849 1.00 96.56 171 PRO A N 1
ATOM 1155 C CA . PRO A 1 171 ? 11.326 2.049 -10.564 1.00 96.56 171 PRO A CA 1
ATOM 1156 C C . PRO A 1 171 ? 11.547 2.680 -9.190 1.00 96.56 171 PRO A C 1
ATOM 1158 O O . PRO A 1 171 ? 11.863 1.967 -8.234 1.00 96.56 171 PRO A O 1
ATOM 1161 N N . ASP A 1 172 ? 11.310 3.986 -9.090 1.00 97.31 172 ASP A N 1
ATOM 1162 C CA . ASP A 1 172 ? 11.407 4.736 -7.835 1.00 97.31 172 ASP A CA 1
ATOM 1163 C C . ASP A 1 172 ? 10.186 4.474 -6.941 1.00 97.31 172 ASP A C 1
ATOM 1165 O O . ASP A 1 172 ? 10.286 4.510 -5.714 1.00 97.31 172 ASP A O 1
ATOM 1169 N N . ASN A 1 173 ? 9.030 4.177 -7.546 1.00 98.38 173 ASN A N 1
ATOM 1170 C CA . ASN A 1 173 ? 7.764 4.003 -6.848 1.00 98.38 173 ASN A CA 1
ATOM 1171 C C . ASN A 1 173 ? 6.914 2.864 -7.427 1.00 98.38 173 ASN A C 1
ATOM 1173 O O . ASN A 1 173 ? 6.995 2.543 -8.615 1.00 98.38 173 ASN A O 1
ATOM 1177 N N . ILE A 1 174 ? 6.044 2.321 -6.574 1.00 98.44 174 ILE A N 1
ATOM 1178 C CA . ILE A 1 174 ? 4.866 1.535 -6.968 1.00 98.44 174 ILE A CA 1
ATOM 1179 C C . ILE A 1 174 ? 3.661 2.213 -6.325 1.00 98.44 174 ILE A C 1
ATOM 1181 O O . ILE A 1 174 ? 3.659 2.414 -5.104 1.00 98.44 174 ILE A O 1
ATOM 1185 N N . ALA A 1 175 ? 2.673 2.592 -7.127 1.00 98.69 175 ALA A N 1
ATOM 1186 C CA . ALA A 1 175 ? 1.515 3.350 -6.670 1.00 98.69 175 ALA A CA 1
ATOM 1187 C C . ALA A 1 175 ? 0.259 2.931 -7.424 1.00 98.69 175 ALA A C 1
ATOM 1189 O O . ALA A 1 175 ? 0.363 2.434 -8.542 1.00 98.69 175 ALA A O 1
ATOM 1190 N N . GLY A 1 176 ? -0.915 3.157 -6.846 1.00 98.69 176 GLY A N 1
ATOM 1191 C CA . GLY A 1 176 ? -2.158 2.864 -7.544 1.00 98.69 176 GLY A CA 1
ATOM 1192 C C . GLY A 1 176 ? -3.381 2.824 -6.656 1.00 98.69 176 GLY A C 1
ATOM 1193 O O . GLY A 1 176 ? -3.392 3.358 -5.544 1.00 98.69 176 GLY A O 1
ATOM 1194 N N . TYR A 1 177 ? -4.407 2.176 -7.180 1.00 98.62 177 TYR A N 1
ATOM 1195 C CA . TYR A 1 177 ? -5.698 1.986 -6.553 1.00 98.62 177 TYR A CA 1
ATOM 1196 C C . TYR A 1 177 ? -5.663 0.849 -5.526 1.00 98.62 177 TYR A C 1
ATOM 1198 O O . TYR A 1 177 ? -4.922 -0.130 -5.658 1.00 98.62 177 TYR A O 1
ATOM 1206 N N . ALA A 1 178 ? -6.475 0.991 -4.481 1.00 98.75 178 ALA A N 1
ATOM 1207 C CA . ALA A 1 178 ? -6.677 -0.030 -3.472 1.00 98.75 178 ALA A CA 1
ATOM 1208 C C . ALA A 1 178 ? -8.173 -0.201 -3.182 1.00 98.75 178 ALA A C 1
ATOM 1210 O O . ALA A 1 178 ? -8.865 0.772 -2.886 1.00 98.75 178 ALA A O 1
ATOM 1211 N N . ASP A 1 179 ? -8.658 -1.437 -3.230 1.00 98.38 179 ASP A N 1
ATOM 1212 C CA . ASP A 1 179 ? -10.065 -1.779 -2.994 1.00 98.38 179 ASP A CA 1
ATOM 1213 C C . ASP A 1 179 ? -10.162 -3.043 -2.157 1.00 98.38 179 ASP A C 1
ATOM 1215 O O . ASP A 1 179 ? -9.370 -3.970 -2.319 1.00 98.38 179 ASP A O 1
ATOM 1219 N N . GLY A 1 180 ? -11.092 -3.089 -1.218 1.00 98.12 180 GLY A N 1
ATOM 1220 C CA . GLY A 1 180 ? -11.082 -4.149 -0.233 1.00 98.12 180 GLY A CA 1
ATOM 1221 C C . GLY A 1 180 ? -12.282 -4.176 0.681 1.00 98.12 180 GLY A C 1
ATOM 1222 O O . GLY A 1 180 ? -13.284 -3.495 0.485 1.00 98.12 180 GLY A O 1
ATOM 1223 N N . THR A 1 181 ? -12.161 -5.003 1.710 1.00 98.25 181 THR A N 1
ATOM 1224 C CA . THR A 1 181 ? -13.223 -5.253 2.679 1.00 98.25 181 THR A CA 1
ATOM 1225 C C . THR A 1 181 ? -12.659 -5.533 4.061 1.00 98.25 181 THR A C 1
ATOM 1227 O O . THR A 1 181 ? -11.633 -6.212 4.182 1.00 98.25 181 THR A O 1
ATOM 1230 N N . LEU A 1 182 ? -13.368 -5.087 5.096 1.00 98.25 182 LEU A N 1
ATOM 1231 C CA . LEU A 1 182 ? -13.196 -5.504 6.486 1.00 98.25 182 LEU A CA 1
ATOM 1232 C C . LEU A 1 182 ? -14.472 -6.236 6.934 1.00 98.25 182 LEU A C 1
ATOM 1234 O O . LEU A 1 182 ? -15.537 -5.629 7.013 1.00 98.25 182 LEU A O 1
ATOM 1238 N N . ASP A 1 183 ? -14.368 -7.532 7.229 1.00 97.62 183 ASP A N 1
ATOM 1239 C CA . ASP A 1 183 ? -15.502 -8.397 7.588 1.00 97.62 183 ASP A CA 1
ATOM 1240 C C . ASP A 1 183 ? -15.398 -8.885 9.042 1.00 97.62 183 ASP A C 1
ATOM 1242 O O . ASP A 1 183 ? -14.465 -9.615 9.387 1.00 97.62 183 ASP A O 1
ATOM 1246 N N . ASP A 1 184 ? -16.354 -8.504 9.894 1.00 95.94 184 ASP A N 1
ATOM 1247 C CA . ASP A 1 184 ? -16.440 -8.947 11.300 1.00 95.94 184 ASP A CA 1
ATOM 1248 C C . ASP A 1 184 ? -17.282 -10.228 11.500 1.00 95.94 184 ASP A C 1
ATOM 1250 O O . ASP A 1 184 ? -17.556 -10.650 12.629 1.00 95.94 184 ASP A O 1
ATOM 1254 N N . GLY A 1 185 ? -17.713 -10.859 10.403 1.00 94.31 185 GLY A N 1
ATOM 1255 C CA . GLY A 1 185 ? -18.591 -12.029 10.378 1.00 94.31 185 GLY A CA 1
ATOM 1256 C C . GLY A 1 185 ? -20.086 -11.698 10.454 1.00 94.31 185 GLY A C 1
ATOM 1257 O O . GLY A 1 185 ? -20.916 -12.612 10.407 1.00 94.31 185 G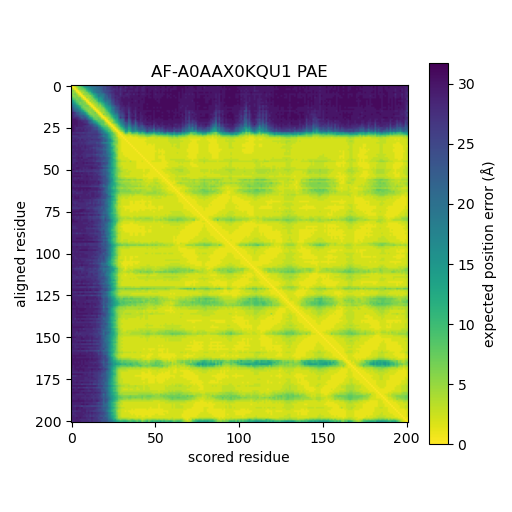LY A O 1
ATOM 1258 N N . VAL A 1 186 ? -20.447 -10.416 10.574 1.00 93.81 186 VAL A N 1
ATOM 1259 C CA . VAL A 1 186 ? -21.834 -9.919 10.597 1.00 93.81 186 VAL A CA 1
ATOM 1260 C C . VAL A 1 186 ? -22.050 -8.857 9.520 1.00 93.81 186 VAL A C 1
ATOM 1262 O O . VAL A 1 186 ? -23.081 -8.858 8.842 1.00 93.81 186 VAL A O 1
ATOM 1265 N N . THR A 1 187 ? -21.086 -7.957 9.375 1.00 92.00 187 THR A N 1
ATOM 1266 C CA . THR A 1 187 ? -21.063 -6.845 8.435 1.00 92.00 187 THR A CA 1
ATOM 1267 C C . THR A 1 187 ? -19.775 -6.873 7.629 1.00 92.00 187 THR A C 1
ATOM 1269 O O . THR A 1 187 ? -18.720 -7.250 8.128 1.00 92.00 187 THR A O 1
ATOM 1272 N N . ASN A 1 188 ? -19.886 -6.457 6.372 1.00 95.31 188 ASN A N 1
ATOM 1273 C CA . ASN A 1 188 ? -18.752 -6.265 5.489 1.00 95.31 188 ASN A CA 1
ATOM 1274 C C . ASN A 1 188 ? -18.667 -4.773 5.166 1.00 95.31 188 ASN A C 1
ATOM 1276 O O . ASN A 1 188 ? -19.614 -4.204 4.617 1.00 95.31 188 ASN A O 1
ATOM 1280 N N . ASP A 1 189 ? -17.569 -4.158 5.585 1.00 97.00 189 ASP A N 1
ATOM 1281 C CA . ASP A 1 189 ? -17.283 -2.746 5.392 1.00 97.00 189 ASP A CA 1
ATOM 1282 C C . ASP A 1 189 ? -16.330 -2.586 4.207 1.00 97.00 189 ASP A C 1
ATOM 1284 O O . ASP A 1 189 ? -15.194 -3.070 4.252 1.00 97.00 189 ASP A O 1
ATOM 1288 N N . ALA A 1 190 ? -16.801 -1.952 3.134 1.00 98.12 190 ALA A N 1
ATOM 1289 C CA . ALA A 1 190 ? -15.987 -1.742 1.946 1.00 98.12 190 ALA A CA 1
ATOM 1290 C C . ALA A 1 190 ? -14.870 -0.736 2.241 1.00 98.12 190 ALA A C 1
ATOM 1292 O O . ALA A 1 190 ? -15.080 0.250 2.947 1.00 98.12 190 ALA A O 1
ATOM 1293 N N . PHE A 1 191 ? -13.692 -0.999 1.688 1.00 98.25 191 PHE A N 1
ATOM 1294 C CA . PHE A 1 191 ? -12.522 -0.137 1.729 1.00 98.25 191 PHE A CA 1
ATOM 1295 C C . PHE A 1 191 ? -12.232 0.343 0.312 1.00 98.25 191 PHE A C 1
ATOM 1297 O O . PHE A 1 191 ? -12.020 -0.479 -0.572 1.00 98.25 191 PHE A O 1
ATOM 1304 N N . THR A 1 192 ? -12.151 1.652 0.096 1.00 98.44 192 THR A N 1
ATOM 1305 C CA . THR A 1 192 ? -11.771 2.209 -1.208 1.00 98.44 192 THR A CA 1
ATOM 1306 C C . THR A 1 192 ? -10.739 3.308 -1.033 1.00 98.44 192 THR A C 1
ATOM 1308 O O . THR A 1 192 ? -10.932 4.247 -0.261 1.00 98.44 192 THR A O 1
ATOM 1311 N N . GLY A 1 193 ? -9.637 3.216 -1.768 1.00 98.12 193 GLY A N 1
ATOM 1312 C CA . GLY A 1 193 ? -8.583 4.211 -1.714 1.00 98.12 193 GLY A CA 1
ATOM 1313 C C . GLY A 1 193 ? -7.427 3.911 -2.649 1.00 98.12 193 GLY A C 1
ATOM 1314 O O . GLY A 1 193 ? -7.615 3.527 -3.800 1.00 98.12 193 GLY A O 1
ATOM 1315 N N . ALA A 1 194 ? -6.217 4.138 -2.157 1.00 98.81 194 ALA A N 1
ATOM 1316 C CA . ALA A 1 194 ? -5.006 4.103 -2.953 1.00 98.81 194 ALA A CA 1
ATOM 1317 C C . ALA A 1 194 ? -3.787 3.732 -2.106 1.00 98.81 194 ALA A C 1
ATOM 1319 O O . ALA A 1 194 ? -3.812 3.741 -0.869 1.00 98.81 194 ALA A O 1
ATOM 1320 N N . PHE A 1 195 ? -2.681 3.454 -2.785 1.00 98.88 195 PHE A N 1
ATOM 1321 C CA . PHE A 1 195 ? -1.398 3.214 -2.151 1.00 98.88 195 PHE A CA 1
ATOM 1322 C C . PHE A 1 195 ? -0.260 3.921 -2.886 1.00 98.88 195 PHE A C 1
ATOM 1324 O O . PHE A 1 195 ? -0.320 4.195 -4.084 1.00 98.88 195 PHE A O 1
ATOM 1331 N N . ILE A 1 196 ? 0.803 4.195 -2.136 1.00 98.81 196 ILE A N 1
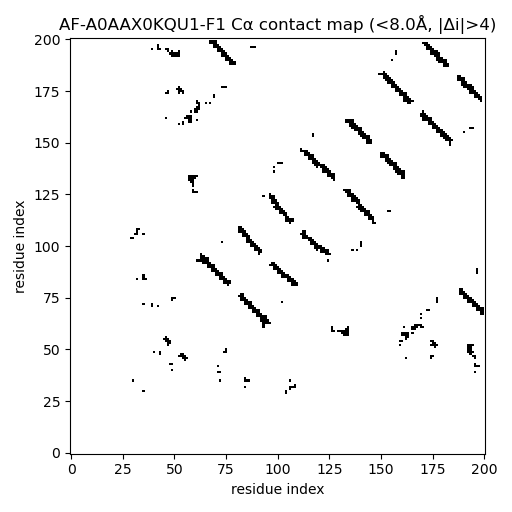ATOM 1332 C CA . ILE A 1 196 ? 2.078 4.695 -2.642 1.00 98.81 196 ILE A CA 1
ATOM 1333 C C . ILE A 1 196 ? 3.196 4.002 -1.885 1.00 98.81 196 ILE A C 1
ATOM 1335 O O . ILE A 1 196 ? 3.162 3.905 -0.660 1.00 98.81 196 ILE A O 1
ATOM 1339 N N . THR A 1 197 ? 4.217 3.555 -2.599 1.00 98.75 197 THR A N 1
ATOM 1340 C CA . THR A 1 197 ? 5.469 3.084 -2.016 1.00 98.75 197 THR A CA 1
ATOM 1341 C C . THR A 1 197 ? 6.648 3.706 -2.744 1.00 98.75 197 THR A C 1
ATOM 1343 O O . THR A 1 197 ? 6.556 4.026 -3.928 1.00 98.75 197 THR A O 1
ATOM 1346 N N . THR A 1 198 ? 7.751 3.886 -2.029 1.00 98.44 198 THR A N 1
ATOM 1347 C CA . THR A 1 198 ? 8.999 4.456 -2.537 1.00 98.44 198 THR A CA 1
ATOM 1348 C C . THR A 1 198 ? 10.126 3.466 -2.306 1.00 98.44 198 THR A C 1
ATOM 1350 O O . THR A 1 198 ? 10.200 2.854 -1.236 1.00 98.44 198 THR A O 1
ATOM 1353 N N . GLN A 1 199 ? 10.994 3.313 -3.303 1.00 97.44 199 GLN A N 1
ATOM 1354 C CA . GLN A 1 199 ? 12.148 2.433 -3.246 1.00 97.44 199 GLN A CA 1
ATOM 1355 C C . GLN A 1 199 ? 13.045 2.820 -2.067 1.00 97.44 199 GLN A C 1
ATOM 1357 O O . GLN A 1 199 ? 13.384 3.991 -1.873 1.00 97.44 199 GLN A O 1
ATOM 1362 N N . THR A 1 200 ? 13.443 1.832 -1.274 1.00 93.44 200 THR A N 1
ATOM 1363 C CA . THR A 1 200 ? 14.433 2.026 -0.216 1.00 93.44 200 THR A CA 1
ATOM 1364 C C . THR A 1 200 ? 15.851 1.878 -0.785 1.00 93.44 200 THR A C 1
ATOM 1366 O O . THR A 1 200 ? 16.056 0.972 -1.596 1.00 93.44 200 THR A O 1
ATOM 1369 N N . PRO A 1 201 ? 16.817 2.722 -0.371 1.00 73.69 201 PRO A N 1
ATOM 1370 C CA . PRO A 1 201 ? 18.212 2.641 -0.817 1.00 73.69 201 PRO A CA 1
ATOM 1371 C C . PRO A 1 201 ? 18.911 1.310 -0.518 1.00 73.69 201 PRO A C 1
ATOM 1373 O O . PRO A 1 201 ? 18.570 0.679 0.510 1.00 73.69 201 PRO A O 1
#

Radius of gyration: 27.03 Å; Cα contacts (8 Å, |Δi|>4): 518; chains: 1; bounding box: 74×60×98 Å

Nearest PDB structures (foldseek):
  4rlc-assembly1_A  TM=3.725E-01  e=2.704E-01  Pseudomonas aeruginosa
  5dl8-assembly2_A  TM=4.093E-01  e=1.419E+00  Acinetobacter baumannii AB307-0294
  3szv-assembly1_A  TM=4.151E-01  e=1.564E+00  Pseudomonas aeruginosa
  3t20-assembly1_A  TM=3.895E-01  e=5.040E+00  Pseudomonas aeruginosa
  4fso-assembly2_B  TM=3.372E-01  e=6.431E+00  Pseudomonas aeruginosa PAO1

Mean predicted aligned error: 8.7 Å

Solvent-accessible surface area (backbone atoms only — not comparable to full-atom values): 10691 Å² total; per-residue (Å²): 133,91,78,86,88,80,89,78,91,85,81,82,87,82,80,82,76,85,75,79,86,71,82,72,74,78,76,81,70,78,79,51,46,71,57,51,49,56,50,41,56,61,70,20,63,86,39,36,43,60,81,72,13,53,62,48,65,50,35,57,56,74,44,70,56,60,71,51,44,27,44,38,28,38,34,26,39,35,75,88,60,55,38,43,36,28,42,30,38,39,41,39,30,32,61,76,35,35,31,33,37,38,33,31,76,32,23,31,74,85,53,71,60,38,44,63,45,28,38,22,88,61,22,41,54,43,81,60,89,41,92,91,37,48,20,36,38,42,34,45,31,40,38,47,39,34,46,97,92,44,59,20,50,30,41,34,38,39,44,28,29,37,22,57,61,60,60,86,43,67,51,43,28,46,30,13,29,29,43,34,36,40,29,62,88,85,54,74,36,45,33,47,16,8,34,35,28,35,53,58,135

pLDDT: mean 89.24, std 17.68, range [35.97, 98.88]